Protein AF-A0A2A4HNK0-F1 (afdb_monomer)

InterPro domains:
  IPR005509 A-factor biosynthesis hotdog domain [PF03756] (96-221)

pLDDT: mean 85.57, std 14.69, range [31.44, 98.69]

Solvent-accessible surface area (backbone atoms only — not comparable to full-atom values): 14349 Å² total; per-residue (Å²): 127,81,89,69,83,82,72,84,71,95,76,93,50,69,75,72,48,71,32,35,36,17,12,62,66,43,45,41,74,92,80,40,84,49,53,38,22,47,67,58,49,50,57,45,44,73,78,38,75,72,66,52,42,55,47,54,38,61,30,29,23,44,54,74,66,57,37,48,58,36,43,71,68,32,80,53,64,73,60,30,51,51,54,71,72,60,67,54,74,42,59,44,81,54,54,78,40,94,47,75,48,65,46,35,42,24,50,76,45,78,78,48,94,47,30,35,35,36,33,62,42,50,34,60,78,14,76,93,46,72,86,85,60,82,30,73,54,58,59,71,67,57,57,56,50,35,49,57,35,44,53,56,38,48,46,24,66,67,69,73,41,79,54,77,68,49,38,81,46,76,78,48,78,49,75,49,77,76,50,87,44,56,63,44,76,32,40,30,44,37,39,48,45,77,54,69,90,75,62,27,34,37,41,41,38,38,37,29,45,98,88,41,73,28,29,42,34,38,36,35,34,33,65,44,48,41,73,59,50,56,53,48,51,55,53,51,48,52,52,53,51,53,52,51,50,50,52,53,54,50,56,49,54,66,73,74,106

Sequence (257 aa):
MLQYIKKKDTQGGKIVSVKFVVGSKFWNPEVNDVYTSIDTFRTIIENHPYAVDNIYVPGQGLSESERQDVIDTVRVPAIKKYFLNNGKLLNSDKTHKCNDYNILISELSTITHGKYRSCLYLHQDNELLLDHFDGSHIPGMVLLEATRQLAIATWSQFEQRDTSGMAMVINDIHCHFHDFAFPFCINIDISIDRVEKDNNYRLNVEFIQNGNMFSNSYGTFRVIENKKLRKLERIYSKKILNNHKRYLEQDLEETVA

Nearest PDB structures (foldseek):
  5ep5-assembly1_B  TM=7.426E-01  e=1.361E-06  Staphylococcus aureus subsp. aureus Mu50
  4k4c-assembly1_D  TM=7.166E-01  e=3.046E-06  Escherichia coli K-12
  3p3f-assembly1_A  TM=6.957E-01  e=1.349E-05  Streptantibioticus cattleyicolor
  5byu-assembly2_E  TM=7.569E-01  e=2.669E-05  Legionella pneumophila subsp. pneumophila str. Philadelphia 1
  5wsy-assembly1_A  TM=7.633E-01  e=6.709E-04  Streptomyces avermitilis MA-4680 = NBRC 14893

Foldseek 3Di:
DVVPPPDDDPPDDDQQEEAEEEDPQLDDCVQDPSYDYLVVVVVCCVVCVPPPHYQYAYWAADDPVSNVVSLVSGPPVVRSVVSVVAFDFDDCQLQVDPDSQQGQWGDWDDPDQQKTKIKGHHHCPHPVCPPDRRSFFDDPVSVQSNQSSCVRNSLCVNVVHGCPQKDKDFPDKDKDFQDTHHGGIKMKIKGWDDDPPAQKIKIKIFIDDPRDGRMIMIGMMHMDGPVVVVVVCVVVVVVVVVVVVVVVVVVVVVVVD

Structure (mmCIF, N/CA/C/O backbone):
data_AF-A0A2A4HNK0-F1
#
_entry.id   AF-A0A2A4HNK0-F1
#
loop_
_atom_site.group_PDB
_atom_site.id
_atom_site.type_symbol
_atom_site.label_atom_id
_atom_site.label_alt_id
_atom_site.label_comp_id
_atom_site.label_asym_id
_atom_site.label_entity_id
_atom_site.label_seq_id
_atom_site.pdbx_PDB_ins_code
_atom_site.Cartn_x
_atom_site.Cartn_y
_atom_site.Cartn_z
_atom_site.occupancy
_atom_site.B_iso_or_equiv
_atom_site.auth_seq_id
_atom_site.auth_comp_id
_atom_site.auth_asym_id
_atom_site.auth_atom_id
_atom_site.pdbx_PDB_model_num
ATOM 1 N N . MET A 1 1 ? -0.970 -6.621 -20.931 1.00 36.97 1 MET A N 1
ATOM 2 C CA . MET A 1 1 ? -0.467 -5.421 -21.649 1.00 36.97 1 MET A CA 1
ATOM 3 C C . MET A 1 1 ? 1.050 -5.463 -21.912 1.00 36.97 1 MET A C 1
ATOM 5 O O . MET A 1 1 ? 1.476 -4.921 -22.919 1.00 36.97 1 MET A O 1
ATOM 9 N N . LEU A 1 2 ? 1.858 -6.166 -21.099 1.00 32.97 2 LEU A N 1
ATOM 10 C CA . LEU A 1 2 ? 3.315 -6.322 -21.308 1.00 32.97 2 LEU A CA 1
ATOM 11 C C . LEU A 1 2 ? 3.727 -7.302 -22.430 1.00 32.97 2 LEU A C 1
ATOM 13 O O . LEU A 1 2 ? 4.829 -7.197 -22.954 1.00 32.97 2 LEU A O 1
ATOM 17 N N . GLN A 1 3 ? 2.849 -8.211 -22.869 1.00 31.44 3 GLN A N 1
ATOM 18 C CA . GLN A 1 3 ? 3.185 -9.197 -23.913 1.00 31.44 3 GLN A CA 1
ATOM 19 C C . GLN A 1 3 ? 3.233 -8.636 -25.350 1.00 31.44 3 GLN A C 1
ATOM 21 O O . GLN A 1 3 ? 3.560 -9.374 -26.274 1.00 31.44 3 GLN A O 1
ATOM 26 N N . TYR A 1 4 ? 2.943 -7.347 -25.564 1.00 33.72 4 TYR A N 1
ATOM 27 C CA . TYR A 1 4 ? 2.803 -6.779 -26.914 1.00 33.72 4 TYR A CA 1
ATOM 28 C C . TYR A 1 4 ? 3.909 -5.801 -27.338 1.00 33.72 4 TYR A C 1
ATOM 30 O O . TYR A 1 4 ? 3.861 -5.256 -28.438 1.00 33.72 4 TYR A O 1
ATOM 38 N N . ILE A 1 5 ? 4.948 -5.610 -26.520 1.00 43.22 5 ILE A N 1
ATOM 39 C CA . ILE A 1 5 ? 6.066 -4.702 -26.833 1.00 43.22 5 ILE A CA 1
ATOM 40 C C . ILE A 1 5 ? 7.224 -5.498 -27.455 1.00 43.22 5 ILE A C 1
ATOM 42 O O . ILE A 1 5 ? 8.356 -5.496 -26.993 1.00 43.22 5 ILE A O 1
ATOM 46 N N . LYS A 1 6 ? 6.923 -6.232 -28.528 1.00 36.00 6 LYS A N 1
ATOM 47 C CA . LYS A 1 6 ? 7.922 -6.778 -29.458 1.00 36.00 6 LYS A CA 1
ATOM 48 C C . LYS A 1 6 ? 7.590 -6.299 -30.864 1.00 36.00 6 LYS A C 1
ATOM 50 O O . LYS A 1 6 ? 7.268 -7.100 -31.735 1.00 36.00 6 LYS A O 1
ATOM 55 N N . LYS A 1 7 ? 7.635 -4.986 -31.105 1.00 36.97 7 LYS A N 1
ATOM 56 C CA . LYS A 1 7 ? 7.726 -4.452 -32.471 1.00 36.97 7 LYS A CA 1
ATOM 57 C C . LYS A 1 7 ? 8.233 -3.011 -32.485 1.00 36.97 7 LYS A C 1
ATOM 59 O O . LYS A 1 7 ? 7.531 -2.101 -32.075 1.00 36.97 7 LYS A O 1
ATOM 64 N N . LYS A 1 8 ? 9.476 -2.906 -32.972 1.00 40.19 8 LYS A N 1
ATOM 65 C CA . LYS A 1 8 ? 10.132 -1.802 -33.690 1.00 40.19 8 LYS A CA 1
ATOM 66 C C . LYS A 1 8 ? 9.625 -0.394 -33.373 1.00 40.19 8 LYS A C 1
ATOM 68 O O . LYS A 1 8 ? 8.622 0.029 -33.937 1.00 40.19 8 LYS A O 1
ATOM 73 N N . ASP A 1 9 ? 10.428 0.344 -32.614 1.00 42.06 9 ASP A N 1
ATOM 74 C CA . ASP A 1 9 ? 10.537 1.781 -32.837 1.00 42.06 9 ASP A CA 1
ATOM 75 C C . ASP A 1 9 ? 11.620 2.037 -33.899 1.00 42.06 9 ASP A C 1
ATOM 77 O O . ASP A 1 9 ? 12.657 1.368 -33.939 1.00 42.06 9 ASP A O 1
ATOM 81 N N . THR A 1 10 ? 11.320 2.941 -34.822 1.00 40.75 10 THR A N 1
ATOM 82 C CA . THR A 1 10 ? 12.005 3.141 -36.112 1.00 40.75 10 THR A CA 1
ATOM 83 C C . THR A 1 10 ? 12.997 4.302 -36.089 1.00 40.75 10 THR A C 1
ATOM 85 O O . THR A 1 10 ? 13.329 4.855 -37.134 1.00 40.75 10 THR A O 1
ATOM 88 N N . GLN A 1 11 ? 13.526 4.649 -34.916 1.00 43.03 11 GLN A N 1
ATOM 89 C CA . GLN A 1 11 ? 14.631 5.598 -34.781 1.00 43.03 11 GLN A CA 1
ATOM 90 C C . GLN A 1 11 ? 15.669 5.088 -33.766 1.00 43.03 11 GLN A C 1
ATOM 92 O O . GLN A 1 11 ? 15.572 5.322 -32.568 1.00 43.03 11 GLN A O 1
ATOM 97 N N . GLY A 1 12 ? 16.692 4.390 -34.271 1.00 42.62 12 GLY A N 1
ATOM 98 C CA . GLY A 1 12 ? 18.049 4.482 -33.714 1.00 42.62 12 GLY A CA 1
ATOM 99 C C . GLY A 1 12 ? 18.511 3.512 -32.619 1.00 42.62 12 GLY A C 1
ATOM 100 O O . GLY A 1 12 ? 19.604 3.715 -32.107 1.00 42.62 12 GLY A O 1
ATOM 101 N N . GLY A 1 13 ? 17.775 2.453 -32.273 1.00 49.97 13 GLY A N 1
ATOM 102 C CA . GLY A 1 13 ? 18.292 1.402 -31.383 1.00 49.97 13 GLY A CA 1
ATOM 103 C C . GLY A 1 13 ? 17.325 0.231 -31.243 1.00 49.97 13 GLY A C 1
ATOM 104 O O . GLY A 1 13 ? 16.110 0.416 -31.192 1.00 49.97 13 GLY A O 1
ATOM 105 N N . LYS A 1 14 ? 17.837 -1.000 -31.235 1.00 52.41 14 LYS A N 1
ATOM 106 C CA . LYS A 1 14 ? 17.015 -2.198 -31.035 1.00 52.41 14 LYS A CA 1
ATOM 107 C C . LYS A 1 14 ? 16.662 -2.257 -29.547 1.00 52.41 14 LYS A C 1
ATOM 109 O O . LYS A 1 14 ? 17.551 -2.486 -28.747 1.00 52.41 14 LYS A O 1
ATOM 114 N N . ILE A 1 15 ? 15.395 -2.072 -29.169 1.00 57.34 15 ILE A N 1
ATOM 115 C CA . ILE A 1 15 ? 14.961 -2.348 -27.788 1.00 57.34 15 ILE A CA 1
ATOM 116 C C . ILE A 1 15 ? 15.226 -3.836 -27.516 1.00 57.34 15 ILE A C 1
ATOM 118 O O . ILE A 1 15 ? 14.634 -4.704 -28.166 1.00 57.34 15 ILE A O 1
ATOM 122 N N . VAL A 1 16 ? 16.142 -4.117 -26.597 1.00 66.69 16 VAL A N 1
ATOM 123 C CA . VAL A 1 16 ? 16.581 -5.458 -26.203 1.00 66.69 16 VAL A CA 1
ATOM 124 C C . VAL A 1 16 ? 15.741 -5.969 -25.034 1.00 66.69 16 VAL A C 1
ATOM 126 O O . VAL A 1 16 ? 15.306 -7.120 -25.081 1.00 66.69 16 VAL A O 1
ATOM 129 N N . SER A 1 17 ? 15.448 -5.137 -24.022 1.00 82.69 17 SER A N 1
ATOM 130 C CA . SER A 1 17 ? 14.638 -5.558 -22.863 1.00 82.69 17 SER A CA 1
ATOM 131 C C . SER A 1 17 ? 13.973 -4.405 -22.083 1.00 82.69 17 SER A C 1
ATOM 133 O O . SER A 1 17 ? 14.201 -3.228 -22.362 1.00 82.69 17 SER A O 1
ATOM 135 N N . VAL A 1 18 ? 13.113 -4.743 -21.114 1.00 87.00 18 VAL A N 1
ATOM 136 C CA . VAL A 1 18 ? 12.538 -3.803 -20.132 1.00 87.00 18 VAL A CA 1
ATOM 137 C C . VAL A 1 18 ? 13.147 -4.116 -18.769 1.00 87.00 18 VAL A C 1
ATOM 139 O O . VAL A 1 18 ? 13.144 -5.278 -18.368 1.00 87.00 18 VAL A O 1
ATOM 142 N N . LYS A 1 19 ? 13.625 -3.092 -18.055 1.00 90.38 19 LYS A N 1
ATOM 143 C CA . LYS A 1 19 ? 14.132 -3.205 -16.683 1.00 90.38 19 LYS A CA 1
ATOM 144 C C . LYS A 1 19 ? 13.338 -2.325 -15.728 1.00 90.38 19 LYS A C 1
ATOM 146 O O . LYS A 1 19 ? 13.041 -1.172 -16.033 1.00 90.38 19 LYS A O 1
ATOM 151 N N . PHE A 1 20 ? 13.019 -2.864 -14.561 1.00 92.06 20 PHE A N 1
ATOM 152 C CA . PHE A 1 20 ? 12.360 -2.132 -13.488 1.00 92.06 20 PHE A CA 1
ATOM 153 C C . PHE A 1 20 ? 13.414 -1.478 -12.591 1.00 92.06 20 PHE A C 1
ATOM 155 O O . PHE A 1 20 ? 14.287 -2.160 -12.056 1.00 92.06 20 PHE A O 1
ATOM 162 N N . VAL A 1 21 ? 13.332 -0.161 -12.430 1.00 93.81 21 VAL A N 1
ATOM 163 C CA . VAL A 1 21 ? 14.172 0.600 -11.502 1.00 93.81 21 VAL A CA 1
ATOM 164 C C . VAL A 1 21 ? 13.497 0.600 -10.141 1.00 93.81 21 VAL A C 1
ATOM 166 O O . VAL A 1 21 ? 12.369 1.070 -10.018 1.00 93.81 21 VAL A O 1
ATOM 169 N N . VAL A 1 22 ? 14.164 0.061 -9.131 1.00 94.06 22 VAL A N 1
ATOM 170 C CA . VAL A 1 22 ? 13.638 -0.071 -7.769 1.00 94.06 22 VAL A CA 1
ATOM 171 C C . VAL A 1 22 ? 14.526 0.667 -6.771 1.00 94.06 22 VAL A C 1
ATOM 173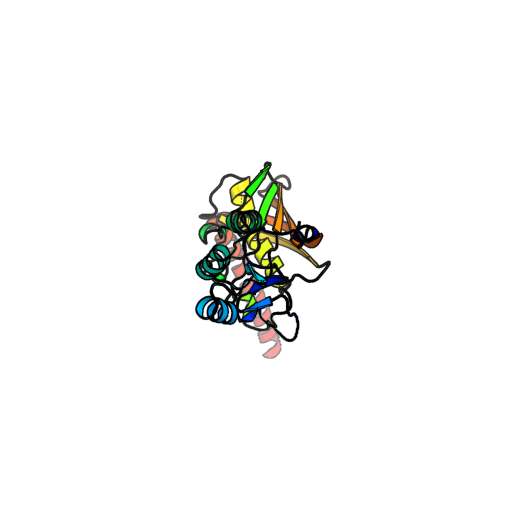 O O . VAL A 1 22 ? 15.679 0.986 -7.071 1.00 94.06 22 VAL A O 1
ATOM 176 N N . GLY A 1 23 ? 14.001 0.938 -5.576 1.00 93.31 23 GLY A N 1
ATOM 177 C CA . GLY A 1 23 ? 14.822 1.430 -4.467 1.00 93.31 23 GLY A CA 1
ATOM 178 C C . GLY A 1 23 ? 15.962 0.457 -4.167 1.00 93.31 23 GLY A C 1
ATOM 179 O O . GLY A 1 23 ? 15.822 -0.750 -4.360 1.00 93.31 23 GLY A O 1
ATOM 180 N N . SER A 1 24 ? 17.097 0.953 -3.690 1.00 91.38 24 SER A N 1
ATOM 181 C CA . SER A 1 24 ? 18.302 0.141 -3.498 1.00 91.38 24 SER A CA 1
ATOM 182 C C . SER A 1 24 ? 18.086 -1.045 -2.548 1.00 91.38 24 SER A C 1
ATOM 184 O O . SER A 1 24 ? 18.643 -2.109 -2.794 1.00 91.38 24 SER A O 1
ATOM 186 N N . LYS A 1 25 ? 17.196 -0.937 -1.546 1.00 89.94 25 LYS A N 1
ATOM 187 C CA . LYS A 1 25 ? 16.829 -2.080 -0.673 1.00 89.94 25 LYS A CA 1
ATOM 188 C C . LYS A 1 25 ? 15.987 -3.164 -1.360 1.00 89.94 25 LYS A C 1
ATOM 190 O O . LYS A 1 25 ? 15.891 -4.275 -0.857 1.00 89.94 25 LYS A O 1
ATOM 195 N N . PHE A 1 26 ? 15.348 -2.842 -2.481 1.00 88.81 26 PHE A N 1
ATOM 196 C CA . PHE A 1 26 ? 14.560 -3.779 -3.288 1.00 88.81 26 PHE A CA 1
ATOM 197 C C . PHE A 1 26 ? 15.391 -4.469 -4.367 1.00 88.81 26 PHE A C 1
ATOM 199 O O . PHE A 1 26 ? 14.885 -5.330 -5.084 1.00 88.81 26 PHE A O 1
ATOM 206 N N . TRP A 1 27 ? 16.646 -4.062 -4.537 1.00 87.94 27 TRP A N 1
ATOM 207 C CA . TRP A 1 27 ? 17.498 -4.619 -5.565 1.00 87.94 27 TRP A CA 1
ATOM 208 C C . TRP A 1 27 ? 18.321 -5.774 -5.006 1.00 87.94 27 TRP A C 1
ATOM 210 O O . TRP A 1 27 ? 19.233 -5.575 -4.208 1.00 87.94 27 TRP A O 1
ATOM 220 N N . ASN A 1 28 ? 18.013 -6.979 -5.481 1.00 82.88 28 ASN A N 1
ATOM 221 C CA . ASN A 1 28 ? 18.815 -8.167 -5.240 1.00 82.88 28 ASN A CA 1
ATOM 222 C C . ASN A 1 28 ? 19.220 -8.794 -6.591 1.00 82.88 28 ASN A C 1
ATOM 224 O O . ASN A 1 28 ? 18.407 -9.491 -7.210 1.00 82.88 28 ASN A O 1
ATOM 228 N N . PRO A 1 29 ? 20.447 -8.530 -7.084 1.00 76.62 29 PRO A N 1
ATOM 229 C CA . PRO A 1 29 ? 20.883 -8.994 -8.400 1.00 76.62 29 PRO A CA 1
ATOM 230 C C . PRO A 1 29 ? 21.049 -10.517 -8.489 1.00 76.62 29 PRO A C 1
ATOM 232 O O . PRO A 1 29 ? 21.065 -11.051 -9.594 1.00 76.62 29 PRO A O 1
ATOM 235 N N . GLU A 1 30 ? 21.153 -11.221 -7.358 1.00 76.69 30 GLU A N 1
ATOM 236 C CA . GLU A 1 30 ? 21.237 -12.688 -7.328 1.00 76.69 30 GLU A CA 1
ATOM 237 C C . GLU A 1 30 ? 19.869 -13.350 -7.548 1.00 76.69 30 GLU A C 1
ATOM 239 O O . GLU A 1 30 ? 19.796 -14.501 -7.975 1.00 76.69 30 GLU A O 1
ATOM 244 N N . VAL A 1 31 ? 18.781 -12.617 -7.284 1.00 72.12 31 VAL A N 1
ATOM 245 C CA . VAL A 1 31 ? 17.405 -13.124 -7.371 1.00 72.12 31 VAL A CA 1
ATOM 246 C C . VAL A 1 31 ? 16.794 -12.870 -8.747 1.00 72.12 31 VAL A C 1
ATOM 248 O O . VAL A 1 31 ? 16.072 -13.726 -9.260 1.00 72.12 31 VAL A O 1
ATOM 251 N N . ASN A 1 32 ? 17.038 -11.703 -9.356 1.00 72.94 32 ASN A N 1
ATOM 252 C CA . ASN A 1 32 ? 16.441 -11.366 -10.649 1.00 72.94 32 ASN A CA 1
ATOM 253 C C . ASN A 1 32 ? 17.233 -10.295 -11.428 1.00 72.94 32 ASN A C 1
ATOM 255 O O . ASN A 1 32 ? 17.588 -9.250 -10.884 1.00 72.94 32 ASN A O 1
ATOM 259 N N . ASP A 1 33 ? 17.438 -10.516 -12.731 1.00 81.00 33 ASP A N 1
ATOM 260 C CA . ASP A 1 33 ? 18.154 -9.621 -13.651 1.00 81.00 33 ASP A CA 1
ATOM 261 C C . ASP A 1 33 ? 17.271 -8.526 -14.294 1.00 81.00 33 ASP A C 1
ATOM 263 O O . ASP A 1 33 ? 17.788 -7.594 -14.935 1.00 81.00 33 ASP A O 1
ATOM 267 N N . VAL A 1 34 ? 15.947 -8.604 -14.097 1.00 86.94 34 VAL A N 1
ATOM 268 C CA . VAL A 1 34 ? 14.967 -7.615 -14.580 1.00 86.94 34 VAL A CA 1
ATOM 269 C C . VAL A 1 34 ? 14.899 -6.360 -13.707 1.00 86.94 34 VAL A C 1
ATOM 271 O O . VAL A 1 34 ? 14.334 -5.356 -14.147 1.00 86.94 34 VAL A O 1
ATOM 274 N N . TYR A 1 35 ? 15.469 -6.391 -12.497 1.00 90.31 35 TYR A N 1
ATOM 275 C CA . TYR A 1 35 ? 15.552 -5.242 -11.593 1.00 90.31 35 TYR A CA 1
ATOM 276 C C . TYR A 1 35 ? 16.917 -4.553 -11.678 1.00 90.31 35 TYR A C 1
ATOM 278 O O . TYR A 1 35 ? 17.956 -5.187 -11.856 1.00 90.31 35 TYR A O 1
ATOM 286 N N . THR A 1 36 ? 16.919 -3.235 -11.507 1.00 91.94 36 THR A N 1
ATOM 287 C CA . THR A 1 36 ? 18.122 -2.433 -11.257 1.00 91.94 36 THR A CA 1
ATOM 288 C C . THR A 1 36 ? 17.846 -1.472 -10.109 1.00 91.94 36 THR A C 1
ATOM 290 O O . THR A 1 36 ? 16.739 -0.942 -10.010 1.00 91.94 36 THR A O 1
ATOM 293 N N . SER A 1 37 ? 18.831 -1.220 -9.249 1.00 93.69 37 SER A N 1
ATOM 294 C CA . SER A 1 37 ? 18.703 -0.172 -8.233 1.00 93.69 37 SER A CA 1
ATOM 295 C C . SER A 1 37 ? 18.682 1.215 -8.872 1.00 93.69 37 SER A C 1
ATOM 297 O O . SER A 1 37 ? 19.226 1.419 -9.965 1.00 93.69 37 SER A O 1
ATOM 299 N N . ILE A 1 38 ? 18.078 2.173 -8.169 1.00 94.38 38 ILE A N 1
ATOM 300 C CA . ILE A 1 38 ? 18.085 3.591 -8.537 1.00 94.38 38 ILE A CA 1
ATOM 301 C C . ILE A 1 38 ? 19.510 4.143 -8.671 1.00 94.38 38 ILE A C 1
ATOM 303 O O . ILE A 1 38 ? 19.790 4.882 -9.613 1.00 94.38 38 ILE A O 1
ATOM 307 N N . ASP A 1 39 ? 20.429 3.712 -7.806 1.00 93.31 39 ASP A N 1
ATOM 308 C CA . ASP A 1 39 ? 21.836 4.126 -7.852 1.00 93.31 39 ASP A CA 1
ATOM 309 C C . ASP A 1 39 ? 22.516 3.637 -9.136 1.00 93.31 39 ASP A C 1
ATOM 311 O O . ASP A 1 39 ? 23.132 4.417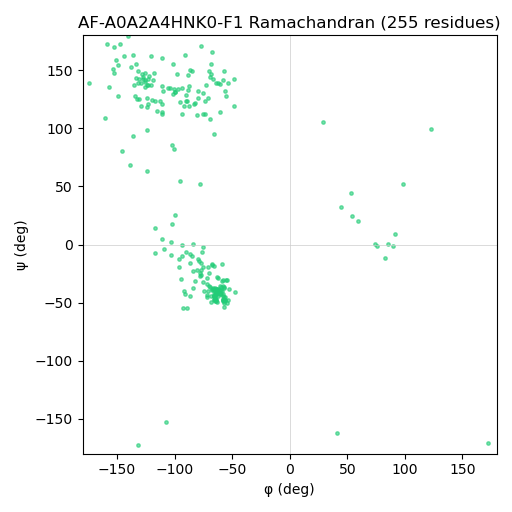 -9.864 1.00 93.31 39 ASP A O 1
ATOM 315 N N . THR A 1 40 ? 22.320 2.360 -9.480 1.00 91.38 40 THR A N 1
ATOM 316 C CA . THR A 1 40 ? 22.865 1.779 -10.717 1.00 91.38 40 THR A CA 1
ATOM 317 C C . THR A 1 40 ? 22.261 2.444 -11.951 1.00 91.38 40 THR A C 1
ATOM 319 O O . THR A 1 40 ? 22.973 2.760 -12.904 1.00 91.38 40 THR A O 1
ATOM 322 N N . PHE A 1 41 ? 20.949 2.696 -11.936 1.00 92.38 41 PHE A N 1
ATOM 323 C CA . PHE A 1 41 ? 20.264 3.412 -13.009 1.00 92.38 41 PHE A CA 1
ATOM 324 C C . PHE A 1 41 ? 20.857 4.811 -13.226 1.00 92.38 41 PHE A C 1
ATOM 326 O O . PHE A 1 41 ? 21.179 5.153 -14.364 1.00 92.38 41 PHE A O 1
ATOM 333 N N . ARG A 1 42 ? 21.067 5.590 -12.155 1.00 91.75 42 ARG A N 1
ATOM 334 C CA . ARG A 1 42 ? 21.683 6.926 -12.229 1.00 91.75 42 ARG A CA 1
ATOM 335 C C . ARG A 1 42 ? 23.069 6.866 -12.865 1.00 91.75 42 ARG A C 1
ATOM 337 O O . ARG A 1 42 ? 23.310 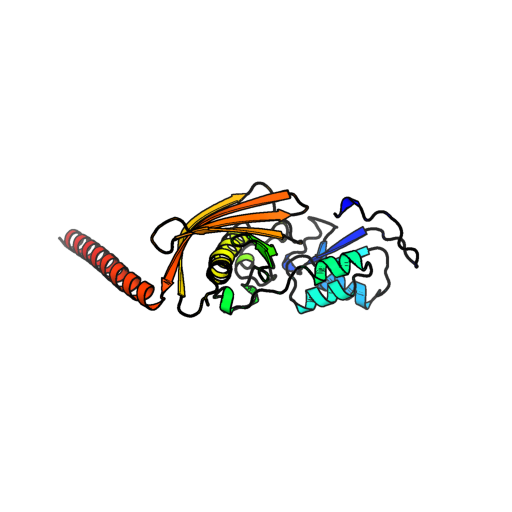7.563 -13.846 1.00 91.75 42 ARG A O 1
ATOM 344 N N . THR A 1 43 ? 23.927 5.952 -12.408 1.00 89.94 43 THR A N 1
ATOM 345 C CA . THR A 1 43 ? 25.263 5.753 -12.996 1.00 89.94 43 THR A CA 1
ATOM 346 C C . THR A 1 43 ? 25.200 5.398 -14.486 1.00 89.94 43 THR A C 1
ATOM 348 O O . THR A 1 43 ? 26.010 5.889 -15.274 1.00 89.94 43 THR A O 1
ATOM 351 N N . ILE A 1 44 ? 24.246 4.560 -14.906 1.00 87.81 44 ILE A N 1
ATOM 352 C CA . ILE A 1 44 ? 24.078 4.191 -16.320 1.00 87.81 44 ILE A CA 1
ATOM 353 C C . ILE A 1 44 ? 23.654 5.402 -17.154 1.00 87.81 44 ILE A C 1
ATOM 355 O O . ILE A 1 44 ? 24.221 5.629 -18.221 1.00 87.81 44 ILE A O 1
ATOM 359 N N . ILE A 1 45 ? 22.671 6.176 -16.690 1.00 86.00 45 ILE A N 1
ATOM 360 C CA . ILE A 1 45 ? 22.144 7.325 -17.435 1.00 86.00 45 ILE A CA 1
ATOM 361 C C . ILE A 1 45 ? 23.156 8.476 -17.495 1.00 86.00 45 ILE A C 1
ATOM 363 O O . ILE A 1 45 ? 23.252 9.128 -18.531 1.00 86.00 45 ILE A O 1
ATOM 367 N N . GLU A 1 46 ? 23.948 8.698 -16.444 1.00 86.06 46 GLU A N 1
ATOM 368 C CA . GLU A 1 46 ? 25.017 9.707 -16.431 1.00 86.06 46 GLU A CA 1
ATOM 369 C C . GLU A 1 46 ? 26.133 9.385 -17.434 1.00 86.06 46 GLU A C 1
ATOM 371 O O . GLU A 1 46 ? 26.546 10.247 -18.209 1.00 86.06 46 GLU A O 1
ATOM 376 N N . ASN A 1 47 ?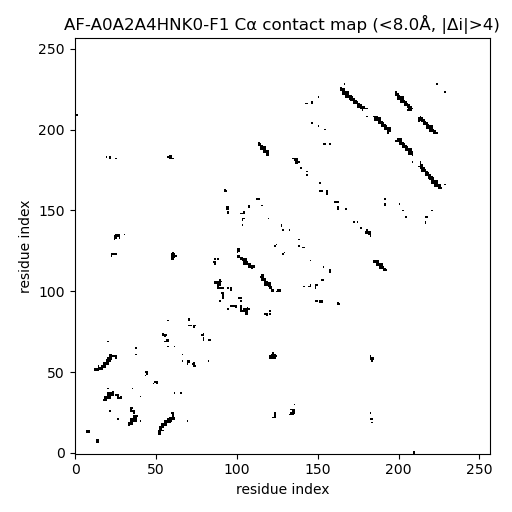 26.605 8.135 -17.452 1.00 83.31 47 ASN A N 1
ATOM 377 C CA . ASN A 1 47 ? 27.730 7.728 -18.301 1.00 83.31 47 ASN A CA 1
ATOM 378 C C . ASN A 1 47 ? 27.305 7.407 -19.738 1.00 83.31 47 ASN A C 1
ATOM 380 O O . ASN A 1 47 ? 28.063 7.604 -20.692 1.00 83.31 47 ASN A O 1
ATOM 384 N N . HIS A 1 48 ? 26.085 6.903 -19.905 1.00 78.00 48 HIS A N 1
ATOM 385 C CA . HIS A 1 48 ? 25.543 6.469 -21.182 1.00 78.00 48 HIS A CA 1
ATOM 386 C C . HIS A 1 48 ? 24.074 6.891 -21.330 1.00 78.00 48 HIS A C 1
ATOM 388 O O . HIS A 1 48 ? 23.192 6.034 -21.445 1.00 78.00 48 HIS A O 1
ATOM 394 N N . PRO A 1 49 ? 23.790 8.204 -21.448 1.00 64.38 49 PRO A N 1
ATOM 395 C CA . PRO A 1 49 ? 22.422 8.723 -21.578 1.00 64.38 49 PRO A CA 1
ATOM 396 C C . PRO A 1 49 ? 21.684 8.157 -22.799 1.00 64.38 49 PRO A C 1
ATOM 398 O O . PRO A 1 49 ? 20.457 8.201 -22.879 1.00 64.38 49 PRO A O 1
ATOM 401 N N . TYR A 1 50 ? 22.431 7.574 -23.742 1.00 58.78 50 TYR A N 1
ATOM 402 C CA . TYR A 1 50 ? 21.939 6.944 -24.958 1.00 58.78 50 TYR A CA 1
ATOM 403 C C . TYR A 1 50 ? 22.239 5.439 -25.054 1.00 58.78 50 TYR A C 1
ATOM 405 O O . TYR A 1 50 ? 22.080 4.909 -26.142 1.00 58.78 50 TYR A O 1
ATOM 413 N N . ALA A 1 51 ? 22.637 4.717 -23.994 1.00 56.03 51 ALA A N 1
ATOM 414 C CA . ALA A 1 51 ? 22.739 3.248 -24.061 1.00 56.03 51 ALA A CA 1
ATOM 415 C C . ALA A 1 51 ? 21.332 2.641 -24.243 1.00 56.03 51 ALA A C 1
ATOM 417 O O . ALA A 1 51 ? 20.553 2.513 -23.302 1.00 56.03 51 ALA A O 1
ATOM 418 N N . VAL A 1 52 ? 20.980 2.371 -25.504 1.00 58.22 52 VAL A N 1
ATOM 419 C CA . VAL A 1 52 ? 19.601 2.250 -26.017 1.00 58.22 52 VAL A CA 1
ATOM 420 C C . VAL A 1 52 ? 18.959 0.872 -25.830 1.00 58.22 52 VAL A C 1
ATOM 422 O O . VAL A 1 52 ? 17.828 0.671 -26.270 1.00 58.22 52 VAL A O 1
ATOM 425 N N . ASP A 1 53 ? 19.654 -0.087 -25.230 1.00 73.81 53 ASP A N 1
ATOM 426 C CA . ASP A 1 53 ? 19.213 -1.482 -25.293 1.00 73.81 53 ASP A CA 1
ATOM 427 C C . ASP A 1 53 ? 18.055 -1.780 -24.330 1.00 73.81 53 ASP A C 1
ATOM 429 O O . ASP A 1 53 ? 17.247 -2.670 -24.587 1.00 73.81 53 ASP A O 1
ATOM 433 N N . ASN A 1 54 ? 17.902 -1.007 -23.252 1.00 81.81 54 ASN A N 1
ATOM 434 C CA . ASN A 1 54 ? 16.867 -1.244 -22.249 1.00 81.81 54 ASN A CA 1
ATOM 435 C C . ASN A 1 54 ? 15.901 -0.064 -22.126 1.00 81.81 54 ASN A C 1
ATOM 437 O O . ASN A 1 54 ? 16.305 1.097 -22.145 1.00 81.81 54 ASN A O 1
ATOM 441 N N . ILE A 1 55 ? 14.618 -0.372 -21.933 1.00 86.94 55 ILE A N 1
ATOM 442 C CA . ILE A 1 55 ? 13.639 0.592 -21.427 1.00 86.94 55 ILE A CA 1
ATOM 443 C C . ILE A 1 55 ? 13.601 0.450 -19.909 1.00 86.94 55 ILE A C 1
ATOM 445 O O . ILE A 1 55 ? 13.245 -0.611 -19.399 1.00 86.94 55 ILE A O 1
ATOM 449 N N . TYR A 1 56 ? 13.927 1.524 -19.201 1.00 90.50 56 TYR A N 1
ATOM 450 C CA . TYR A 1 56 ? 13.805 1.595 -17.750 1.00 90.50 56 TYR A CA 1
ATOM 451 C C . TYR A 1 56 ? 12.412 2.085 -17.369 1.00 90.50 56 TYR A C 1
ATOM 453 O O . TYR A 1 56 ? 11.917 3.046 -17.948 1.00 90.50 56 TYR A O 1
ATOM 461 N N . VAL A 1 57 ? 11.765 1.412 -16.424 1.00 92.25 57 VAL A N 1
ATOM 462 C CA . VAL A 1 57 ? 10.436 1.775 -15.914 1.00 92.25 57 VAL A CA 1
ATOM 463 C C . VAL A 1 57 ? 10.439 1.761 -14.388 1.00 92.25 57 VAL A C 1
ATOM 465 O O . VAL A 1 57 ? 11.179 0.970 -13.806 1.00 92.25 57 VAL A O 1
ATOM 468 N N . PRO A 1 58 ? 9.642 2.598 -13.705 1.00 92.62 58 PRO A N 1
ATOM 469 C CA . PRO A 1 58 ? 9.679 2.647 -12.250 1.00 92.62 58 PRO A CA 1
ATOM 470 C C . PRO A 1 58 ? 9.040 1.401 -11.617 1.00 92.62 58 PRO A C 1
ATOM 472 O O . PRO A 1 58 ? 7.971 0.938 -12.031 1.00 92.62 58 PRO A O 1
ATOM 475 N N . GLY A 1 59 ? 9.698 0.883 -10.586 1.00 92.69 59 GLY A N 1
ATOM 476 C CA . GLY A 1 59 ? 9.216 -0.137 -9.663 1.00 92.69 59 GLY A CA 1
ATOM 477 C C . GLY A 1 59 ? 8.887 0.449 -8.285 1.00 92.69 59 GLY A C 1
ATOM 478 O O . GLY A 1 59 ? 8.512 1.617 -8.173 1.00 92.69 59 GLY A O 1
ATOM 479 N N . GLN A 1 60 ? 8.988 -0.381 -7.245 1.00 92.81 60 GLN A N 1
ATOM 480 C CA . GLN A 1 60 ? 8.783 0.018 -5.847 1.00 92.81 60 GLN A CA 1
ATOM 481 C C . GLN A 1 60 ? 10.099 0.454 -5.184 1.00 92.81 60 GLN A C 1
ATOM 483 O O . GLN A 1 60 ? 11.191 0.167 -5.670 1.00 92.81 60 GLN A O 1
ATOM 488 N N . GLY A 1 61 ? 9.995 1.152 -4.058 1.00 92.25 61 GLY A N 1
ATOM 489 C CA . GLY A 1 61 ? 11.124 1.606 -3.250 1.00 92.25 61 GLY A CA 1
ATOM 490 C C . GLY A 1 61 ? 11.677 2.981 -3.609 1.00 92.25 61 GLY A C 1
ATOM 491 O O . GLY A 1 61 ? 12.609 3.427 -2.951 1.00 92.25 61 GLY A O 1
ATOM 492 N N . LEU A 1 62 ? 11.117 3.641 -4.622 1.00 91.88 62 LEU A N 1
ATOM 493 C CA . LEU A 1 62 ? 11.551 4.958 -5.087 1.00 91.88 62 LEU A CA 1
ATOM 494 C C . LEU A 1 62 ? 10.839 6.082 -4.324 1.00 91.88 62 LEU A C 1
ATOM 496 O O . LEU A 1 62 ? 9.645 5.982 -4.020 1.00 91.88 62 LEU A O 1
ATOM 500 N N . SER A 1 63 ? 11.536 7.189 -4.088 1.00 89.81 63 SER A N 1
ATOM 501 C CA . SER A 1 63 ? 10.895 8.472 -3.768 1.00 89.81 63 SER A CA 1
ATOM 502 C C . SER A 1 63 ? 10.115 9.029 -4.971 1.00 89.81 63 SER A C 1
ATOM 504 O O . SER A 1 63 ? 10.271 8.560 -6.101 1.00 89.81 63 SER A O 1
ATOM 506 N N . GLU A 1 64 ? 9.246 10.021 -4.747 1.00 85.81 64 GLU A N 1
ATOM 507 C CA . GLU A 1 64 ? 8.445 10.624 -5.827 1.00 85.81 64 GLU A CA 1
ATOM 508 C C . GLU A 1 64 ? 9.335 11.287 -6.891 1.00 85.81 64 GLU A C 1
ATOM 510 O O . GLU A 1 64 ? 9.105 11.105 -8.088 1.00 85.81 64 GLU A O 1
ATOM 515 N N . SER A 1 65 ? 10.400 11.978 -6.467 1.00 89.50 65 SER A N 1
ATOM 516 C CA . SER A 1 65 ? 11.391 12.571 -7.371 1.00 89.50 65 SER A CA 1
ATOM 517 C C . SER A 1 65 ? 12.138 11.506 -8.172 1.00 89.50 65 SER A C 1
ATOM 519 O O . SER A 1 65 ? 12.202 11.600 -9.391 1.00 89.50 65 SER 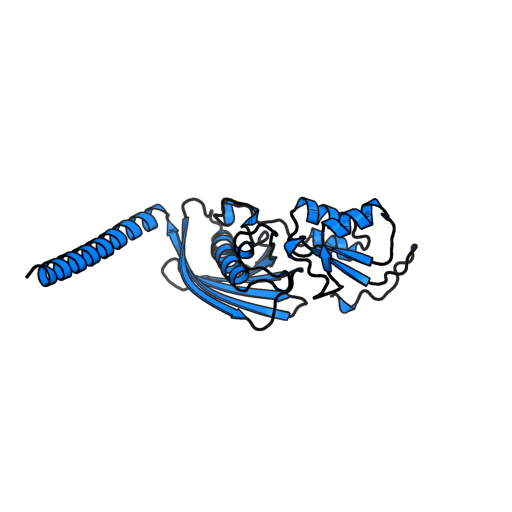A O 1
ATOM 521 N N . GLU A 1 66 ? 12.621 10.443 -7.526 1.00 92.50 66 GLU A N 1
ATOM 522 C CA . GLU A 1 66 ? 13.297 9.332 -8.212 1.00 92.50 66 GLU A CA 1
ATOM 523 C C . GLU A 1 66 ? 12.397 8.633 -9.222 1.00 92.50 66 GLU A C 1
ATOM 525 O O . GLU A 1 66 ? 12.826 8.256 -10.313 1.00 92.50 66 GLU A O 1
ATOM 530 N N . ARG A 1 67 ? 11.123 8.457 -8.874 1.00 91.25 67 ARG A N 1
ATOM 531 C CA . ARG A 1 67 ? 10.143 7.895 -9.794 1.00 91.25 67 ARG A CA 1
ATOM 532 C C . ARG A 1 67 ? 9.975 8.783 -11.018 1.00 91.25 67 ARG A C 1
ATOM 534 O O . ARG A 1 67 ? 9.920 8.261 -12.132 1.00 91.25 67 ARG A O 1
ATOM 541 N N . GLN A 1 68 ? 9.889 10.095 -10.811 1.00 90.38 68 GLN A N 1
ATOM 542 C CA . GLN A 1 68 ? 9.768 11.064 -11.890 1.00 90.38 68 GLN A CA 1
ATOM 543 C C . GLN A 1 68 ? 11.016 11.053 -12.785 1.00 90.38 68 GLN A C 1
ATOM 545 O O . GLN A 1 68 ? 10.865 10.952 -14.003 1.00 90.38 68 GLN A O 1
ATOM 550 N N . ASP A 1 69 ? 12.217 11.008 -12.196 1.00 91.31 69 ASP A N 1
ATOM 551 C CA . ASP A 1 69 ? 13.485 10.873 -12.924 1.00 91.31 69 ASP A CA 1
ATOM 552 C C . ASP A 1 69 ? 13.451 9.656 -13.865 1.00 91.31 69 ASP A C 1
ATOM 554 O O . ASP A 1 69 ? 13.759 9.759 -15.054 1.00 91.31 69 ASP A O 1
ATOM 558 N N . VAL A 1 70 ? 13.006 8.495 -13.366 1.00 92.31 70 VAL A N 1
ATOM 559 C CA . VAL A 1 70 ? 12.891 7.275 -14.181 1.00 92.31 70 VAL A CA 1
ATOM 560 C C . VAL A 1 70 ? 11.854 7.448 -15.292 1.00 92.31 70 VAL A C 1
ATOM 562 O O . VAL A 1 70 ? 12.148 7.145 -16.451 1.00 92.31 70 VAL A O 1
ATOM 565 N N . ILE A 1 71 ? 10.655 7.950 -14.974 1.00 91.06 71 ILE A N 1
ATOM 566 C CA . ILE A 1 71 ? 9.575 8.177 -15.951 1.00 91.06 71 ILE A CA 1
ATOM 567 C C . ILE A 1 71 ? 10.034 9.107 -17.076 1.00 91.06 71 ILE A C 1
ATOM 569 O O . ILE A 1 71 ? 9.664 8.902 -18.237 1.00 91.06 71 ILE A O 1
ATOM 573 N N . ASP A 1 72 ? 10.855 10.107 -16.767 1.00 90.56 72 ASP A N 1
ATOM 574 C CA . ASP A 1 72 ? 11.324 11.064 -17.758 1.00 90.56 72 ASP A CA 1
ATOM 575 C C . ASP A 1 72 ? 12.300 10.482 -18.772 1.00 90.56 72 ASP A C 1
ATOM 577 O O . ASP A 1 72 ? 12.303 10.922 -19.926 1.00 90.56 72 ASP A O 1
ATOM 581 N N . THR A 1 73 ? 12.997 9.404 -18.411 1.00 89.75 73 THR A N 1
ATOM 582 C CA . THR A 1 73 ? 13.829 8.633 -19.345 1.00 89.75 73 THR A CA 1
ATOM 583 C C . THR A 1 73 ? 13.042 7.663 -20.234 1.00 89.75 73 THR A C 1
ATOM 585 O O . THR A 1 73 ? 13.587 7.159 -21.222 1.00 89.75 73 THR A O 1
ATOM 588 N N . VAL A 1 74 ? 11.758 7.402 -19.945 1.00 88.56 74 VAL A N 1
ATOM 589 C CA . VAL A 1 74 ? 10.929 6.474 -20.731 1.00 88.56 74 VAL A CA 1
ATOM 590 C C . VAL A 1 74 ? 10.647 7.057 -22.115 1.00 88.56 74 VAL A C 1
ATOM 592 O O . VAL A 1 74 ? 9.824 7.956 -22.287 1.00 88.56 74 VAL A O 1
ATOM 595 N N . ARG A 1 75 ? 11.286 6.488 -23.139 1.00 84.06 75 ARG A N 1
ATOM 596 C CA . ARG A 1 75 ? 11.179 6.974 -24.527 1.00 84.06 75 ARG A CA 1
ATOM 597 C C . ARG A 1 75 ? 9.890 6.569 -25.231 1.00 84.06 75 ARG A C 1
ATOM 599 O O . ARG A 1 75 ? 9.448 7.270 -26.131 1.00 84.06 75 ARG A O 1
ATOM 606 N N . VAL A 1 76 ? 9.278 5.454 -24.828 1.00 86.12 76 VAL A N 1
ATOM 607 C CA . VAL A 1 76 ? 8.052 4.944 -25.458 1.00 86.12 76 VAL A CA 1
ATOM 608 C C . VAL A 1 76 ? 6.840 5.706 -24.905 1.00 86.12 76 VAL A C 1
ATOM 610 O O . VAL A 1 76 ? 6.479 5.484 -23.743 1.00 86.12 76 VAL A O 1
ATOM 613 N N . PRO A 1 77 ? 6.145 6.543 -25.705 1.00 87.94 77 PRO A N 1
ATOM 614 C CA . PRO A 1 77 ? 5.115 7.446 -25.185 1.00 87.94 77 PRO A CA 1
ATOM 615 C C . PRO A 1 77 ? 3.953 6.729 -24.491 1.00 87.94 77 PRO A C 1
ATOM 617 O O . PRO A 1 77 ? 3.437 7.210 -23.486 1.00 87.94 77 PRO A O 1
ATOM 620 N N . ALA A 1 78 ? 3.558 5.553 -24.989 1.00 86.38 78 ALA A N 1
ATOM 621 C CA . ALA A 1 78 ? 2.497 4.751 -24.382 1.00 86.38 78 ALA A CA 1
ATOM 622 C C . ALA A 1 78 ? 2.871 4.247 -22.975 1.00 86.38 78 ALA A C 1
ATOM 624 O O . ALA A 1 78 ? 2.034 4.273 -22.074 1.00 86.38 78 ALA A O 1
ATOM 625 N N . ILE A 1 79 ? 4.130 3.838 -22.773 1.00 86.31 79 ILE A N 1
ATOM 626 C CA . ILE A 1 79 ? 4.639 3.396 -21.467 1.00 86.31 79 ILE A CA 1
ATOM 627 C C . ILE A 1 79 ? 4.783 4.601 -20.536 1.00 86.31 79 ILE A C 1
ATOM 629 O O . ILE A 1 79 ? 4.322 4.552 -19.399 1.00 86.31 79 ILE A O 1
ATOM 633 N N . LYS A 1 80 ? 5.351 5.710 -21.030 1.00 89.31 80 LYS A N 1
ATOM 634 C CA . LYS A 1 80 ? 5.483 6.946 -20.247 1.00 89.31 80 LYS A CA 1
ATOM 635 C C . LYS A 1 80 ? 4.117 7.420 -19.744 1.00 89.31 80 LYS A C 1
ATOM 637 O O . LYS A 1 80 ? 3.941 7.648 -18.552 1.00 89.31 80 LYS A O 1
ATOM 642 N N . LYS A 1 81 ? 3.116 7.462 -20.630 1.00 87.50 81 LYS A N 1
ATOM 643 C CA . LYS A 1 81 ? 1.732 7.816 -20.283 1.00 87.50 81 LYS A CA 1
ATOM 644 C C . LYS A 1 81 ? 1.121 6.872 -19.246 1.00 87.50 81 LYS A C 1
ATOM 646 O O . LYS A 1 81 ? 0.405 7.340 -18.368 1.00 87.50 81 LYS A O 1
ATOM 651 N N . TYR A 1 82 ? 1.395 5.568 -19.322 1.00 85.06 82 TYR A N 1
ATOM 652 C CA . TYR A 1 82 ? 0.932 4.615 -18.310 1.00 85.06 82 TYR A CA 1
ATOM 653 C C . TYR A 1 82 ? 1.444 4.988 -16.913 1.00 85.06 82 TYR A C 1
ATOM 655 O O . TYR A 1 82 ? 0.652 5.039 -15.979 1.00 85.06 82 TYR A O 1
ATOM 663 N N . PHE A 1 83 ? 2.734 5.288 -16.756 1.00 85.44 83 PHE A N 1
ATOM 664 C CA . PHE A 1 83 ? 3.289 5.616 -15.438 1.00 85.44 83 PHE A CA 1
ATOM 665 C C . PHE A 1 83 ? 2.926 7.017 -14.944 1.00 85.44 83 PHE A C 1
ATOM 667 O O . PHE A 1 83 ? 2.723 7.176 -13.745 1.00 85.44 83 PHE A O 1
ATOM 674 N N . LEU A 1 84 ? 2.770 7.993 -15.844 1.00 83.62 84 LEU A N 1
ATOM 675 C CA . LEU A 1 84 ? 2.271 9.331 -15.498 1.00 83.62 84 LEU A CA 1
ATOM 676 C C . LEU A 1 84 ? 0.820 9.300 -15.000 1.00 83.62 84 LEU A C 1
ATOM 678 O O . LEU A 1 84 ? 0.458 10.040 -14.093 1.00 83.62 84 LEU A O 1
ATOM 682 N N . ASN A 1 85 ? -0.015 8.440 -15.586 1.00 77.31 85 ASN A N 1
ATOM 683 C CA . ASN A 1 85 ? -1.418 8.317 -15.192 1.00 77.31 85 ASN A CA 1
ATOM 684 C C . ASN A 1 85 ? -1.612 7.448 -13.942 1.00 77.31 85 ASN A C 1
ATOM 686 O O . ASN A 1 85 ? -2.643 7.553 -13.281 1.00 77.31 85 ASN A O 1
ATOM 690 N N . ASN A 1 86 ? -0.649 6.578 -13.632 1.00 70.75 86 ASN A N 1
ATOM 691 C CA . ASN A 1 86 ? -0.691 5.700 -12.470 1.00 70.75 86 ASN A CA 1
ATOM 692 C C . ASN A 1 86 ? 0.204 6.244 -11.354 1.00 70.75 86 ASN A C 1
ATOM 694 O O . ASN A 1 86 ? 1.354 5.813 -11.186 1.00 70.75 86 ASN A O 1
ATOM 698 N N . GLY A 1 87 ? -0.381 7.138 -10.558 1.00 60.59 87 GLY A N 1
ATOM 699 C CA . GLY A 1 87 ? 0.041 7.343 -9.178 1.00 60.59 87 GLY A CA 1
ATOM 700 C C . GLY A 1 87 ? 0.465 8.761 -8.834 1.00 60.59 87 GLY A C 1
ATOM 701 O O . GLY A 1 87 ? 1.629 9.117 -8.978 1.00 60.59 87 GLY A O 1
ATOM 702 N N . LYS A 1 88 ? -0.461 9.492 -8.216 1.00 64.56 88 LYS A N 1
ATOM 703 C CA . LYS A 1 88 ? -0.115 10.500 -7.219 1.00 64.56 88 LYS A CA 1
ATOM 704 C C . LYS A 1 88 ? -0.331 9.895 -5.838 1.00 64.56 88 LYS A C 1
ATOM 706 O O . LYS A 1 88 ? -1.370 9.268 -5.615 1.00 64.56 88 LYS A O 1
ATOM 711 N N . LEU A 1 89 ? 0.647 10.024 -4.947 1.00 64.50 89 LEU A N 1
ATOM 712 C CA . LEU A 1 89 ? 0.520 9.559 -3.567 1.00 64.50 89 LEU A CA 1
ATOM 713 C C . LEU A 1 89 ? -0.669 10.237 -2.882 1.00 64.50 89 LEU A C 1
ATOM 715 O O . LEU A 1 89 ? -0.953 11.416 -3.111 1.00 64.50 89 LEU A O 1
ATOM 719 N N . LEU A 1 90 ? -1.390 9.480 -2.056 1.00 66.00 90 LEU A N 1
ATOM 720 C CA . LEU A 1 90 ? -2.443 10.057 -1.236 1.00 66.00 90 LEU A CA 1
ATOM 721 C C . LEU A 1 90 ? -1.808 10.994 -0.193 1.00 66.00 90 LEU A C 1
ATOM 723 O O . LEU A 1 90 ? -0.751 10.693 0.346 1.00 66.00 90 LEU A O 1
ATOM 727 N N . ASN A 1 91 ? -2.443 12.125 0.112 1.00 62.72 91 ASN A N 1
ATOM 728 C CA . ASN A 1 91 ? -1.945 13.008 1.170 1.00 62.72 91 ASN A CA 1
ATOM 729 C C . ASN A 1 91 ? -2.143 12.375 2.568 1.00 62.72 91 ASN A C 1
ATOM 731 O O . ASN A 1 91 ? -3.128 11.664 2.801 1.00 62.72 91 ASN A O 1
ATOM 735 N N . SER A 1 92 ? -1.243 12.695 3.499 1.00 62.72 92 SER A N 1
ATOM 736 C CA . SER A 1 92 ? -1.231 12.308 4.918 1.00 62.72 92 SER A CA 1
ATOM 737 C C . SER A 1 92 ? -2.576 12.506 5.628 1.00 62.72 92 SER A C 1
ATOM 739 O O . SER A 1 92 ? -3.035 11.614 6.349 1.00 62.72 92 SER A O 1
ATOM 741 N N . ASP A 1 93 ? -3.271 13.613 5.350 1.00 62.31 93 ASP A N 1
ATOM 742 C CA . ASP A 1 93 ? -4.591 13.938 5.920 1.00 62.31 93 ASP A CA 1
ATOM 743 C C . ASP A 1 93 ? -5.640 12.833 5.692 1.00 62.31 93 ASP A C 1
ATOM 745 O O . ASP A 1 93 ? -6.535 12.610 6.512 1.00 62.31 93 ASP A O 1
ATOM 749 N N . LYS A 1 94 ? -5.519 12.092 4.584 1.00 62.94 94 LYS A N 1
ATOM 750 C CA . LYS A 1 94 ? -6.471 11.048 4.185 1.00 62.94 94 LYS A CA 1
ATOM 751 C C . LYS A 1 94 ? -6.081 9.645 4.666 1.00 62.94 94 LYS A C 1
ATOM 753 O O . LYS A 1 94 ? -6.899 8.734 4.562 1.00 62.94 94 LYS A O 1
ATOM 758 N N . THR A 1 95 ? -4.868 9.457 5.194 1.00 60.69 95 THR A N 1
ATOM 759 C CA . THR A 1 95 ? -4.360 8.158 5.692 1.00 60.69 95 THR A CA 1
ATOM 760 C C . THR A 1 95 ? -4.056 8.144 7.189 1.00 60.69 95 THR A C 1
ATOM 762 O O . THR A 1 95 ? -3.783 7.075 7.745 1.00 60.69 95 THR A O 1
ATOM 765 N N . HIS A 1 96 ? -4.126 9.304 7.854 1.00 62.38 96 HIS A N 1
ATOM 766 C CA . HIS A 1 96 ? -3.733 9.516 9.252 1.00 62.38 96 HIS A CA 1
ATOM 767 C C . HIS A 1 96 ? -2.257 9.186 9.548 1.00 62.38 96 HIS A C 1
ATOM 769 O O . HIS A 1 96 ? -1.900 8.935 10.702 1.00 62.38 96 HIS A O 1
ATOM 775 N N . LYS A 1 97 ? -1.390 9.158 8.528 1.00 70.56 97 LYS A N 1
ATOM 776 C CA . LYS A 1 97 ? 0.055 8.948 8.693 1.00 70.56 97 LYS A CA 1
ATOM 777 C C . LYS A 1 97 ? 0.768 10.293 8.776 1.00 70.56 97 LYS A C 1
ATOM 779 O O . LYS A 1 97 ? 0.515 11.167 7.965 1.00 70.56 97 LYS A O 1
ATOM 784 N N . CYS A 1 98 ? 1.687 10.436 9.729 1.00 65.06 98 CYS A N 1
ATOM 785 C CA . CYS A 1 98 ? 2.492 11.654 9.888 1.00 65.06 98 CYS A CA 1
ATOM 786 C C . CYS A 1 98 ? 3.763 11.668 9.022 1.00 65.06 98 CYS A C 1
ATOM 788 O O . CYS A 1 98 ? 4.393 12.710 8.895 1.00 65.06 98 CYS A O 1
ATOM 790 N N . ASN A 1 99 ? 4.174 10.509 8.497 1.00 77.31 99 ASN A N 1
ATOM 791 C CA . ASN A 1 99 ? 5.351 10.350 7.647 1.00 77.31 99 ASN A CA 1
ATOM 792 C C . ASN A 1 99 ? 4.898 9.876 6.264 1.00 77.31 99 ASN A C 1
ATOM 794 O O . ASN A 1 99 ? 4.259 8.824 6.161 1.00 77.31 99 ASN A O 1
ATOM 798 N N . ASP A 1 100 ? 5.264 10.622 5.225 1.00 79.75 100 ASP A N 1
ATOM 799 C CA . ASP A 1 100 ? 4.881 10.341 3.841 1.00 79.75 100 ASP A CA 1
ATOM 800 C C . ASP A 1 100 ? 5.432 8.995 3.348 1.00 79.75 100 ASP A C 1
ATOM 802 O O . ASP A 1 100 ? 4.772 8.306 2.573 1.00 79.75 100 ASP A O 1
ATOM 806 N N . TYR A 1 101 ? 6.570 8.531 3.880 1.00 86.25 101 TYR A N 1
ATOM 807 C CA . TYR A 1 101 ? 7.112 7.201 3.563 1.00 86.25 101 TYR A CA 1
ATOM 808 C C . TYR A 1 101 ? 6.230 6.050 4.060 1.00 86.25 101 TYR A C 1
ATOM 810 O O . TYR A 1 101 ? 6.352 4.925 3.570 1.00 86.25 101 TYR A O 1
ATOM 818 N N . ASN A 1 102 ? 5.331 6.321 5.010 1.00 88.94 102 ASN A N 1
ATOM 819 C CA . ASN A 1 102 ? 4.390 5.344 5.552 1.00 88.94 102 ASN A CA 1
ATOM 820 C C . ASN A 1 102 ? 3.031 5.353 4.837 1.00 88.94 102 ASN A C 1
ATOM 822 O O . ASN A 1 102 ? 2.150 4.563 5.192 1.00 88.94 102 ASN A O 1
ATOM 826 N N . ILE A 1 103 ? 2.849 6.217 3.836 1.00 90.06 103 ILE A N 1
ATOM 827 C CA . ILE A 1 103 ? 1.673 6.214 2.970 1.00 90.06 103 ILE A CA 1
ATOM 828 C C . ILE A 1 103 ? 1.872 5.155 1.889 1.00 90.06 103 ILE A C 1
ATOM 830 O O . ILE A 1 103 ? 2.836 5.202 1.132 1.00 90.06 103 ILE A O 1
ATOM 834 N N . LEU A 1 104 ? 0.948 4.195 1.832 1.00 93.81 104 LEU A N 1
ATOM 835 C CA . LEU A 1 104 ? 1.073 3.017 0.972 1.00 93.81 104 LEU A CA 1
ATOM 836 C C . LEU A 1 104 ? 0.220 3.073 -0.293 1.00 93.81 104 LEU A C 1
ATOM 838 O O . LEU A 1 104 ? 0.321 2.192 -1.144 1.00 93.81 104 LEU A O 1
ATOM 842 N N . ILE A 1 105 ? -0.668 4.057 -0.403 1.00 93.06 105 ILE A N 1
ATOM 843 C CA . ILE A 1 105 ? -1.714 4.080 -1.424 1.00 93.06 105 ILE A CA 1
ATOM 844 C C . ILE A 1 105 ? -1.710 5.386 -2.202 1.00 93.06 105 ILE A C 1
ATOM 846 O O . ILE A 1 105 ? -1.459 6.462 -1.657 1.00 93.06 105 ILE A O 1
ATOM 850 N N . SER A 1 106 ? -2.008 5.287 -3.493 1.00 90.75 106 SER A N 1
ATOM 851 C CA . SER A 1 106 ? -2.229 6.453 -4.340 1.00 90.75 106 SER A CA 1
ATOM 852 C C . SER A 1 106 ? -3.614 7.063 -4.112 1.00 90.75 106 SER A C 1
ATOM 854 O O . SER A 1 106 ? -4.499 6.454 -3.502 1.00 90.75 106 SER A O 1
ATOM 856 N N . GLU A 1 107 ? -3.835 8.242 -4.690 1.00 89.25 107 GLU A N 1
ATOM 857 C CA . GLU A 1 107 ? -5.163 8.835 -4.826 1.00 89.25 107 GLU A CA 1
ATOM 858 C C . GLU A 1 107 ? -6.181 7.829 -5.396 1.00 89.25 107 GLU A C 1
ATOM 860 O O . GLU A 1 107 ? -5.864 7.000 -6.257 1.00 89.25 107 GLU A O 1
ATOM 865 N N . LEU A 1 108 ? -7.413 7.899 -4.882 1.00 92.38 108 LEU A N 1
ATOM 866 C CA . LEU A 1 108 ? -8.515 7.034 -5.287 1.00 92.38 108 LEU A CA 1
ATOM 867 C C . LEU A 1 108 ? -9.183 7.575 -6.552 1.00 92.38 108 LEU A C 1
ATOM 869 O O . LEU A 1 108 ? -9.761 8.663 -6.557 1.00 92.38 108 LEU A O 1
ATOM 873 N N . SER A 1 109 ? -9.191 6.766 -7.603 1.00 92.06 109 SER A N 1
ATOM 874 C CA . SER A 1 109 ? -9.973 7.020 -8.812 1.00 92.06 109 SER A CA 1
ATOM 875 C C . SER A 1 109 ? -11.354 6.378 -8.686 1.00 92.06 109 SER A C 1
ATOM 877 O O . SER A 1 109 ? -11.459 5.170 -8.480 1.00 92.06 109 SER A O 1
ATOM 879 N N . THR A 1 110 ? -12.426 7.160 -8.818 1.00 94.44 110 THR A N 1
ATOM 880 C CA . THR A 1 110 ? -13.800 6.627 -8.813 1.00 94.44 110 THR A CA 1
ATOM 881 C C . THR A 1 110 ? -14.098 5.916 -10.130 1.00 94.44 110 THR A C 1
ATOM 883 O O . THR A 1 110 ? -14.013 6.532 -11.190 1.00 94.44 110 THR A O 1
ATOM 886 N N . ILE A 1 111 ? -14.498 4.643 -10.061 1.00 95.06 111 ILE A N 1
ATOM 887 C CA . ILE A 1 111 ? -15.054 3.910 -11.209 1.00 95.06 111 ILE A CA 1
ATOM 888 C C . ILE A 1 111 ? -16.568 4.132 -11.234 1.00 95.06 111 ILE A C 1
ATOM 890 O O . ILE A 1 111 ? -17.124 4.619 -12.215 1.00 95.06 111 ILE A O 1
ATOM 894 N N . THR A 1 112 ? -17.224 3.821 -10.116 1.00 96.00 112 THR A N 1
ATOM 895 C CA . THR A 1 112 ? -18.639 4.100 -9.839 1.00 96.00 112 THR A CA 1
ATOM 896 C C . THR A 1 112 ? -18.804 4.372 -8.346 1.00 96.00 112 THR A C 1
ATOM 898 O O . THR A 1 112 ? -17.876 4.172 -7.566 1.00 96.00 112 THR A O 1
ATOM 901 N N . HIS A 1 113 ? -19.987 4.796 -7.900 1.00 95.25 113 HIS A N 1
ATOM 902 C CA . HIS A 1 113 ? -20.247 4.889 -6.462 1.00 95.25 113 HIS A CA 1
ATOM 903 C C . HIS A 1 113 ? -20.002 3.529 -5.778 1.00 95.25 113 HIS A C 1
ATOM 905 O O . HIS A 1 113 ? -20.422 2.497 -6.305 1.00 95.25 113 HIS A O 1
ATOM 911 N N . GLY A 1 114 ? -19.260 3.529 -4.665 1.00 96.25 114 GLY A N 1
ATOM 912 C CA . GLY A 1 114 ? -18.865 2.310 -3.948 1.00 96.25 114 GLY A CA 1
ATOM 913 C C . GLY A 1 114 ? -17.735 1.500 -4.593 1.00 96.25 114 GLY A C 1
ATOM 914 O O . GLY A 1 114 ? -17.334 0.495 -4.015 1.00 96.25 114 GLY A O 1
ATOM 915 N N . LYS A 1 115 ? -17.199 1.908 -5.756 1.00 98.25 115 LYS A N 1
ATOM 916 C CA . LYS A 1 115 ? -16.108 1.204 -6.452 1.00 98.25 115 LYS A CA 1
ATOM 917 C C . LYS A 1 115 ? -14.998 2.150 -6.895 1.00 98.25 115 LYS A C 1
ATOM 919 O O . LYS A 1 115 ? -15.229 3.099 -7.650 1.00 98.25 115 LYS A O 1
ATOM 924 N N . TYR A 1 116 ? -13.777 1.846 -6.481 1.00 97.44 116 TYR A N 1
ATOM 925 C CA . TYR A 1 116 ? -12.620 2.719 -6.655 1.00 97.44 116 TYR A CA 1
ATOM 926 C C . TYR A 1 116 ? -11.400 1.936 -7.125 1.00 97.44 116 TYR A C 1
ATOM 928 O O . TYR A 1 116 ? -11.347 0.714 -7.003 1.00 97.44 116 TYR A O 1
ATOM 936 N N . ARG A 1 117 ? -10.409 2.661 -7.641 1.00 95.56 117 ARG A N 1
ATOM 937 C CA . ARG A 1 117 ? -9.093 2.131 -7.992 1.00 95.56 117 ARG A CA 1
ATOM 938 C C . ARG A 1 117 ? -7.992 2.952 -7.334 1.00 95.56 117 ARG A C 1
ATOM 940 O O . ARG A 1 117 ? -8.098 4.174 -7.249 1.00 95.56 117 ARG A O 1
ATOM 947 N N . SER A 1 118 ? -6.940 2.275 -6.902 1.00 94.88 118 SER A N 1
ATOM 948 C CA . SER A 1 118 ? -5.705 2.858 -6.375 1.00 94.88 118 SER A CA 1
ATOM 949 C C . SER A 1 118 ? -4.502 2.054 -6.880 1.00 94.88 118 SER A C 1
ATOM 951 O O . SER A 1 118 ? -4.646 1.080 -7.622 1.00 94.88 118 SER A O 1
ATOM 953 N N . CYS A 1 119 ? -3.306 2.466 -6.492 1.00 93.62 119 CYS A N 1
ATOM 954 C CA . CYS A 1 119 ? -2.055 1.751 -6.697 1.00 93.62 119 CYS A CA 1
ATOM 955 C C . CYS A 1 119 ? -1.318 1.646 -5.363 1.00 93.62 119 CYS A C 1
ATOM 957 O O . CYS A 1 119 ? -1.368 2.579 -4.557 1.00 93.62 119 CYS A O 1
ATOM 959 N N . LEU A 1 120 ? -0.592 0.545 -5.159 1.00 93.69 120 LEU A N 1
ATOM 960 C CA . LEU A 1 120 ? 0.347 0.451 -4.046 1.00 93.69 120 LEU A CA 1
ATOM 961 C C . LEU A 1 120 ? 1.600 1.269 -4.372 1.00 93.69 120 LEU A C 1
ATOM 963 O O . LEU A 1 120 ? 2.209 1.089 -5.434 1.00 93.69 120 LEU A O 1
ATOM 967 N N . TYR A 1 121 ? 1.998 2.114 -3.432 1.00 91.12 121 TYR A N 1
ATOM 968 C CA . TYR A 1 121 ? 3.236 2.873 -3.467 1.00 91.12 121 TYR A CA 1
ATOM 969 C C . TYR A 1 121 ? 4.035 2.566 -2.209 1.00 91.12 121 TYR A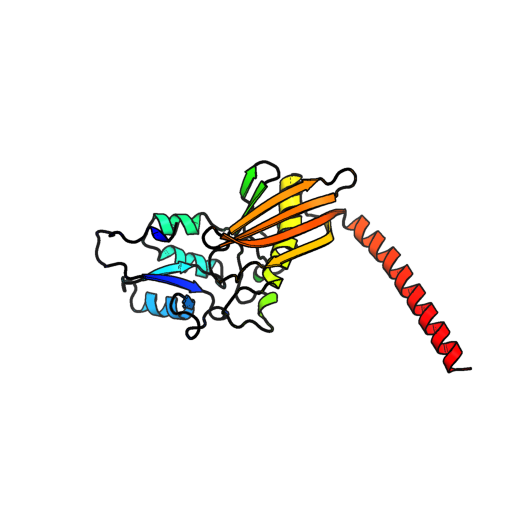 C 1
ATOM 971 O O . TYR A 1 121 ? 3.578 2.834 -1.106 1.00 91.12 121 TYR A O 1
ATOM 979 N N . LEU A 1 122 ? 5.224 2.000 -2.360 1.00 92.19 122 LEU A N 1
ATOM 980 C CA . LEU A 1 122 ? 6.046 1.603 -1.229 1.00 92.19 122 LEU A CA 1
ATOM 981 C C . LEU A 1 122 ? 7.408 2.281 -1.322 1.00 92.19 122 LEU A C 1
ATOM 983 O O . LEU A 1 122 ? 8.128 2.082 -2.295 1.00 92.19 122 LEU A O 1
ATOM 987 N N . HIS A 1 123 ? 7.763 3.068 -0.310 1.00 92.38 123 HIS A N 1
ATOM 988 C CA . HIS A 1 123 ? 9.095 3.658 -0.184 1.00 92.38 123 HIS A CA 1
ATOM 989 C C . HIS A 1 123 ? 10.061 2.673 0.491 1.00 92.38 123 HIS A C 1
ATOM 991 O O . HIS A 1 123 ? 9.649 1.895 1.349 1.00 92.38 123 HIS A O 1
ATOM 997 N N . GLN A 1 124 ? 11.354 2.715 0.160 1.00 90.88 124 GLN A N 1
ATOM 998 C CA . GLN A 1 124 ? 12.362 1.824 0.765 1.00 90.88 124 GLN A CA 1
ATOM 999 C C . GLN A 1 124 ? 12.633 2.076 2.253 1.00 90.88 124 GLN A C 1
ATOM 1001 O O . GLN A 1 124 ? 13.164 1.208 2.945 1.00 90.88 124 GLN A O 1
ATOM 1006 N N . ASP A 1 125 ? 12.236 3.239 2.761 1.00 91.62 125 ASP A N 1
ATOM 1007 C CA . ASP A 1 125 ? 12.306 3.587 4.187 1.00 91.62 125 ASP A CA 1
ATOM 1008 C C . ASP A 1 125 ? 10.950 3.488 4.892 1.00 91.62 125 ASP A C 1
ATOM 1010 O O . ASP A 1 125 ? 10.763 4.048 5.970 1.00 91.62 125 ASP A O 1
ATOM 1014 N N . ASN A 1 126 ? 9.990 2.787 4.284 1.00 93.25 126 ASN A N 1
ATOM 1015 C CA . ASN A 1 126 ? 8.734 2.469 4.943 1.00 93.25 126 ASN A CA 1
ATOM 1016 C C . ASN A 1 126 ? 8.985 1.627 6.204 1.00 93.25 126 ASN A C 1
ATOM 1018 O O . ASN A 1 126 ? 9.773 0.681 6.179 1.00 93.25 126 ASN A O 1
ATOM 1022 N N . GLU A 1 127 ? 8.269 1.942 7.286 1.00 92.75 127 GLU A N 1
ATOM 1023 C CA . GLU A 1 127 ? 8.428 1.292 8.595 1.00 92.75 127 GLU A CA 1
ATOM 1024 C C . GLU A 1 127 ? 8.301 -0.239 8.553 1.00 92.75 127 GLU A C 1
ATOM 1026 O O . GLU A 1 127 ? 8.973 -0.935 9.310 1.00 92.75 127 GLU A O 1
ATOM 1031 N N . LEU A 1 128 ? 7.496 -0.776 7.630 1.00 92.12 128 LEU A N 1
ATOM 1032 C CA . LEU A 1 128 ? 7.256 -2.215 7.490 1.00 92.12 128 LEU A CA 1
ATOM 1033 C C . LEU A 1 128 ? 8.410 -2.971 6.817 1.00 92.12 128 LEU A C 1
ATOM 1035 O O . LEU A 1 128 ? 8.359 -4.195 6.731 1.00 92.12 128 LEU A O 1
ATOM 1039 N N . LEU A 1 129 ? 9.429 -2.262 6.325 1.00 89.75 129 LEU A N 1
ATOM 1040 C CA . LEU A 1 129 ? 10.582 -2.844 5.633 1.00 89.75 129 LEU A CA 1
ATOM 1041 C C . LEU A 1 129 ? 11.878 -2.767 6.444 1.00 89.75 129 LEU A C 1
ATOM 1043 O O . LEU A 1 129 ? 12.909 -3.242 5.977 1.00 89.75 129 LEU A O 1
ATOM 1047 N N . LEU A 1 130 ? 11.860 -2.132 7.619 1.00 85.00 130 LEU A N 1
ATOM 1048 C CA . LEU A 1 130 ? 13.092 -1.783 8.332 1.00 85.00 130 LEU A CA 1
ATOM 1049 C C . LEU A 1 130 ? 13.759 -2.962 9.048 1.00 85.00 130 LEU A C 1
ATOM 1051 O O . LEU A 1 130 ? 14.967 -2.914 9.255 1.00 85.00 130 LEU A O 1
ATOM 1055 N N . ASP A 1 131 ? 12.992 -3.982 9.433 1.00 74.25 131 ASP A N 1
ATOM 1056 C CA . ASP A 1 131 ? 13.477 -5.048 10.318 1.00 74.25 131 ASP A CA 1
ATOM 1057 C C . ASP A 1 131 ? 14.031 -6.253 9.537 1.00 74.25 131 ASP A C 1
ATOM 1059 O O . ASP A 1 131 ? 15.190 -6.628 9.683 1.00 74.25 131 ASP A O 1
ATOM 1063 N N . HIS A 1 132 ? 13.233 -6.824 8.629 1.00 68.44 132 HIS A N 1
ATOM 1064 C CA . HIS A 1 132 ? 13.621 -7.994 7.838 1.00 68.44 132 HIS A CA 1
ATOM 1065 C C . HIS A 1 132 ? 13.021 -7.938 6.429 1.00 68.44 132 HIS A C 1
ATOM 1067 O O . HIS A 1 132 ? 12.006 -8.570 6.138 1.00 68.44 132 HIS A O 1
ATOM 1073 N N . PHE A 1 133 ? 13.661 -7.171 5.545 1.00 80.81 133 PHE A N 1
ATOM 1074 C CA . PHE A 1 133 ? 13.321 -7.112 4.126 1.00 80.81 133 PHE A CA 1
ATOM 1075 C C . PHE A 1 133 ? 14.513 -7.544 3.262 1.00 80.81 133 PHE A C 1
ATOM 1077 O O . PHE A 1 133 ? 15.596 -6.976 3.373 1.00 80.81 133 PHE A O 1
ATOM 1084 N N . ASP A 1 134 ? 14.310 -8.550 2.405 1.00 76.50 134 ASP A N 1
ATOM 1085 C CA . ASP A 1 134 ? 15.356 -9.169 1.570 1.00 76.50 134 ASP A CA 1
ATOM 1086 C C . ASP A 1 134 ? 15.325 -8.726 0.092 1.00 76.50 134 ASP A C 1
ATOM 1088 O O . ASP A 1 134 ? 16.101 -9.219 -0.731 1.00 76.50 134 ASP A O 1
ATOM 1092 N N . GLY A 1 135 ? 14.411 -7.814 -0.257 1.00 76.25 135 GLY A N 1
ATOM 1093 C CA . GLY A 1 135 ? 14.264 -7.276 -1.608 1.00 76.25 135 GLY A CA 1
ATOM 1094 C C . GLY A 1 135 ? 13.445 -8.130 -2.579 1.00 76.25 135 GLY A C 1
ATOM 1095 O O . GLY A 1 135 ? 13.079 -7.635 -3.644 1.00 76.25 135 GLY A O 1
ATOM 1096 N N . SER A 1 136 ? 13.120 -9.381 -2.241 1.00 79.25 136 SER A N 1
ATOM 1097 C CA . SER A 1 136 ? 12.651 -10.363 -3.232 1.00 79.25 136 SER A CA 1
ATOM 1098 C C . SER A 1 136 ? 11.155 -10.274 -3.526 1.00 79.25 136 SER A C 1
ATOM 1100 O O . SER A 1 136 ? 10.732 -10.445 -4.668 1.00 79.25 136 SER A O 1
ATOM 1102 N N . HIS A 1 137 ? 10.340 -10.007 -2.508 1.00 87.81 137 HIS A N 1
ATOM 1103 C CA . HIS A 1 137 ? 8.883 -9.943 -2.622 1.00 87.81 137 HIS A CA 1
ATOM 1104 C C . HIS A 1 137 ? 8.306 -8.939 -1.620 1.00 87.81 137 HIS A C 1
ATOM 1106 O O . HIS A 1 137 ? 8.906 -8.675 -0.586 1.00 87.81 137 HIS A O 1
ATOM 1112 N N . ILE A 1 138 ? 7.133 -8.375 -1.899 1.00 91.31 138 ILE A N 1
ATOM 1113 C CA . ILE A 1 138 ? 6.458 -7.448 -0.987 1.00 91.31 138 ILE A CA 1
ATOM 1114 C C . ILE A 1 138 ? 5.939 -8.224 0.235 1.00 91.31 138 ILE A C 1
ATOM 1116 O O . ILE A 1 138 ? 5.173 -9.175 0.055 1.00 91.31 138 ILE A O 1
ATOM 1120 N N . PRO A 1 139 ? 6.286 -7.815 1.471 1.00 92.19 139 PRO A N 1
ATOM 1121 C CA . PRO A 1 139 ? 5.802 -8.486 2.671 1.00 92.19 139 PRO A CA 1
ATOM 1122 C C . PRO A 1 139 ? 4.279 -8.418 2.792 1.00 92.19 139 PRO A C 1
ATOM 1124 O O . PRO A 1 139 ? 3.674 -7.363 2.590 1.00 92.19 139 PRO A O 1
ATOM 1127 N N . GLY A 1 140 ? 3.647 -9.516 3.213 1.00 92.25 140 GLY A N 1
ATOM 1128 C CA . GLY A 1 140 ? 2.186 -9.579 3.347 1.00 92.25 140 GLY A CA 1
ATOM 1129 C C . GLY A 1 140 ? 1.600 -8.519 4.292 1.00 92.25 140 GLY A C 1
ATOM 1130 O O . GLY A 1 140 ? 0.503 -8.011 4.054 1.00 92.25 140 GLY A O 1
ATOM 1131 N N . MET A 1 141 ? 2.362 -8.108 5.313 1.00 93.56 141 MET A N 1
ATOM 1132 C CA . MET A 1 141 ? 1.964 -7.046 6.246 1.00 93.56 141 MET A CA 1
ATOM 1133 C C . MET A 1 141 ? 1.781 -5.681 5.570 1.00 93.56 141 MET A C 1
ATOM 1135 O O . MET A 1 141 ? 0.941 -4.897 6.013 1.00 93.56 141 MET A O 1
ATOM 1139 N N . VAL A 1 142 ? 2.487 -5.415 4.464 1.00 94.81 142 VAL A N 1
ATOM 1140 C CA . VAL A 1 142 ? 2.292 -4.198 3.659 1.00 94.81 142 VAL A CA 1
ATOM 1141 C C . VAL A 1 142 ? 0.881 -4.161 3.073 1.00 94.81 142 VAL A C 1
ATOM 1143 O O . VAL A 1 142 ? 0.239 -3.115 3.091 1.00 94.81 142 VAL A O 1
ATOM 1146 N N . LEU A 1 143 ? 0.355 -5.296 2.603 1.00 95.88 143 LEU A N 1
ATOM 1147 C CA . LEU A 1 143 ? -0.989 -5.360 2.013 1.00 95.88 143 LEU A CA 1
ATOM 1148 C C . LEU A 1 143 ? -2.081 -5.147 3.064 1.00 95.88 143 LEU A C 1
ATOM 1150 O O . LEU A 1 143 ? -3.092 -4.489 2.803 1.00 95.88 143 LEU A O 1
ATOM 1154 N N . LEU A 1 144 ? -1.868 -5.670 4.274 1.00 95.50 144 LEU A N 1
ATOM 1155 C CA . LEU A 1 144 ? -2.796 -5.479 5.382 1.00 95.50 144 LEU A CA 1
ATOM 1156 C C . LEU A 1 144 ? -2.850 -4.006 5.812 1.00 95.50 144 LEU A C 1
ATOM 1158 O O . LEU A 1 144 ? -3.934 -3.442 5.967 1.00 95.50 144 LEU A O 1
ATOM 1162 N N . GLU A 1 145 ? -1.694 -3.350 5.923 1.00 95.69 145 GLU A N 1
ATOM 1163 C CA . GLU A 1 145 ? -1.632 -1.920 6.240 1.00 95.69 145 GLU A CA 1
ATOM 1164 C C . GLU A 1 145 ? -2.183 -1.053 5.098 1.00 95.69 145 GLU A C 1
ATOM 1166 O O . GLU A 1 145 ? -2.908 -0.090 5.355 1.00 95.69 145 GLU A O 1
ATOM 1171 N N . ALA A 1 146 ? -1.931 -1.412 3.836 1.00 95.88 146 ALA A N 1
ATOM 1172 C CA . ALA A 1 146 ? -2.537 -0.737 2.690 1.00 95.88 146 ALA A CA 1
ATOM 1173 C C . ALA A 1 146 ? -4.067 -0.849 2.733 1.00 95.88 146 ALA A C 1
ATOM 1175 O O . ALA A 1 146 ? -4.761 0.151 2.561 1.00 95.88 146 ALA A O 1
ATOM 1176 N N . THR A 1 147 ? -4.606 -2.028 3.063 1.00 97.19 147 THR A N 1
ATOM 1177 C CA . THR A 1 147 ? -6.051 -2.223 3.276 1.00 97.19 147 THR A CA 1
ATOM 1178 C C . THR A 1 147 ? -6.572 -1.301 4.378 1.00 97.19 147 THR A C 1
ATOM 1180 O O . THR A 1 147 ? -7.607 -0.654 4.211 1.00 97.19 147 THR A O 1
ATOM 1183 N N . ARG A 1 148 ? -5.845 -1.189 5.496 1.00 95.19 148 ARG A N 1
ATOM 1184 C CA . ARG A 1 148 ? -6.211 -0.300 6.604 1.00 95.19 148 ARG A CA 1
ATOM 1185 C C . ARG A 1 148 ? -6.282 1.166 6.166 1.00 95.19 148 ARG A C 1
ATOM 1187 O O . ARG A 1 148 ? -7.216 1.871 6.545 1.00 95.19 148 ARG A O 1
ATOM 1194 N N . GLN A 1 149 ? -5.320 1.626 5.365 1.00 94.50 149 GLN A N 1
ATOM 1195 C CA . GLN A 1 149 ? -5.321 2.985 4.812 1.00 94.50 149 GLN A CA 1
ATOM 1196 C C . GLN A 1 149 ? -6.459 3.184 3.799 1.00 94.50 149 GLN A C 1
ATOM 1198 O O . GLN A 1 149 ? -7.125 4.220 3.816 1.00 94.50 149 GLN A O 1
ATOM 1203 N N . LEU A 1 150 ? -6.747 2.175 2.968 1.00 95.94 150 LEU A N 1
ATOM 1204 C CA . LEU A 1 150 ? -7.858 2.216 2.014 1.00 95.94 150 LEU A CA 1
ATOM 1205 C C . LEU A 1 150 ? -9.204 2.302 2.713 1.00 95.94 150 LEU A C 1
ATOM 1207 O O . LEU A 1 150 ? -10.063 3.027 2.231 1.00 95.94 150 LEU A O 1
ATOM 1211 N N . ALA A 1 151 ? -9.403 1.611 3.833 1.00 95.62 151 ALA A N 1
ATOM 1212 C CA . ALA A 1 151 ? -10.676 1.614 4.544 1.00 95.62 151 ALA A CA 1
ATOM 1213 C C . ALA A 1 151 ? -11.143 3.041 4.888 1.00 95.62 151 ALA A C 1
ATOM 1215 O O . ALA A 1 151 ? -12.254 3.437 4.526 1.00 95.62 151 ALA A O 1
ATOM 1216 N N . ILE A 1 152 ? -10.272 3.850 5.497 1.00 93.19 152 ILE A N 1
ATOM 1217 C CA . ILE A 1 152 ? -10.612 5.226 5.878 1.00 93.19 152 ILE A CA 1
ATOM 1218 C C . ILE A 1 152 ? -10.667 6.182 4.676 1.00 93.19 152 ILE A C 1
ATOM 1220 O O . ILE A 1 152 ? -11.593 6.992 4.582 1.00 93.19 152 ILE A O 1
ATOM 1224 N N . ALA A 1 153 ? -9.740 6.055 3.719 1.00 93.94 153 ALA A N 1
ATOM 1225 C CA . ALA A 1 153 ? -9.724 6.890 2.517 1.00 93.94 153 ALA A CA 1
ATOM 1226 C C . ALA A 1 153 ? -10.968 6.649 1.642 1.00 93.94 153 ALA A C 1
ATOM 1228 O O . ALA A 1 153 ? -11.605 7.587 1.160 1.00 93.94 153 ALA A O 1
ATOM 1229 N N . THR A 1 154 ? -11.349 5.382 1.485 1.00 95.31 154 THR A N 1
ATOM 1230 C CA . THR A 1 154 ?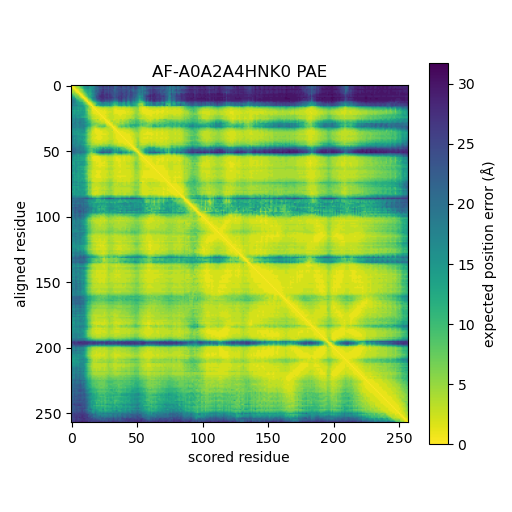 -12.510 4.969 0.691 1.00 95.31 154 THR A CA 1
ATOM 1231 C C . THR A 1 154 ? -13.803 5.366 1.387 1.00 95.31 154 THR A C 1
ATOM 1233 O O . THR A 1 154 ? -14.710 5.862 0.727 1.00 95.31 154 THR A O 1
ATOM 1236 N N . TRP A 1 155 ? -13.881 5.236 2.716 1.00 95.62 155 TRP A N 1
ATOM 1237 C CA . TRP A 1 155 ? -15.013 5.750 3.490 1.00 95.62 155 TRP A CA 1
ATOM 1238 C C . TRP A 1 155 ? -15.242 7.247 3.264 1.00 95.62 155 TRP A C 1
ATOM 1240 O O . TRP A 1 155 ? -16.365 7.659 2.978 1.00 95.62 155 TRP A O 1
ATOM 1250 N N . SER A 1 156 ? -14.180 8.053 3.343 1.00 93.88 156 SER A N 1
ATOM 1251 C CA . SER A 1 156 ? -14.251 9.502 3.129 1.00 93.88 156 SER A CA 1
ATOM 1252 C C . SER A 1 156 ? -14.826 9.841 1.751 1.00 93.88 156 SER A C 1
ATOM 1254 O O . SER A 1 156 ? -15.734 10.668 1.635 1.00 93.88 156 SER A O 1
ATOM 1256 N N . GLN A 1 157 ? -14.364 9.144 0.709 1.00 94.50 157 GLN A N 1
ATOM 1257 C CA . GLN A 1 157 ? -14.841 9.339 -0.660 1.00 94.50 157 GLN A CA 1
ATOM 1258 C C . GLN A 1 157 ? -16.259 8.801 -0.890 1.00 94.50 157 GLN A C 1
ATOM 1260 O O . GLN A 1 157 ? -17.021 9.383 -1.663 1.00 94.50 157 GLN A O 1
ATOM 1265 N N . PHE A 1 158 ? -16.625 7.707 -0.224 1.00 95.56 158 PHE A N 1
ATOM 1266 C CA . PHE A 1 158 ? -17.953 7.104 -0.296 1.00 95.56 158 PHE A CA 1
ATOM 1267 C C . PHE A 1 158 ? -19.019 7.985 0.361 1.00 95.56 158 PHE A C 1
ATOM 1269 O O . PHE A 1 158 ? -20.072 8.224 -0.226 1.00 95.56 158 PHE A O 1
ATOM 1276 N N . GLU A 1 159 ? -18.716 8.529 1.539 1.00 93.12 159 GLU A N 1
ATOM 1277 C CA . GLU A 1 159 ? -19.612 9.399 2.304 1.00 93.12 159 GLU A CA 1
ATOM 1278 C C . GLU A 1 159 ? -19.550 10.873 1.901 1.00 93.12 159 GLU A C 1
ATOM 1280 O O . GLU A 1 159 ? -20.370 11.662 2.370 1.00 93.12 159 GLU A O 1
ATOM 1285 N N . GLN A 1 160 ? -18.579 11.252 1.064 1.00 92.56 160 GLN A N 1
ATOM 1286 C CA . GLN A 1 160 ? -18.255 12.647 0.743 1.00 92.56 160 GLN A CA 1
ATOM 1287 C C . GLN A 1 160 ? -18.016 13.477 2.015 1.00 92.56 160 GLN A C 1
ATOM 1289 O O . GLN A 1 160 ? -18.521 14.590 2.171 1.00 92.56 160 GLN A O 1
ATOM 1294 N N . ARG A 1 161 ? -17.263 12.906 2.962 1.00 89.94 161 ARG A N 1
ATOM 1295 C CA . ARG A 1 161 ? -16.953 13.515 4.263 1.00 89.94 161 ARG A CA 1
ATOM 1296 C C . ARG A 1 161 ? -15.457 13.554 4.502 1.00 89.94 161 ARG A C 1
ATOM 1298 O O . ARG A 1 161 ? -14.735 12.653 4.092 1.00 89.94 161 ARG A O 1
ATOM 1305 N N . ASP A 1 162 ? -15.012 14.578 5.216 1.00 86.69 162 ASP A N 1
ATOM 1306 C CA . ASP A 1 162 ? -13.638 14.668 5.704 1.00 86.69 162 ASP A CA 1
ATOM 1307 C C . ASP A 1 162 ? -13.369 13.603 6.791 1.00 86.69 162 ASP A C 1
ATOM 1309 O O . ASP A 1 162 ? -14.258 13.232 7.565 1.00 86.69 162 ASP A O 1
ATOM 1313 N N . THR A 1 163 ? -12.135 13.106 6.836 1.00 86.88 163 THR A N 1
ATOM 1314 C CA . THR A 1 163 ? -11.595 12.230 7.884 1.00 86.88 163 THR A CA 1
ATOM 1315 C C . THR A 1 163 ? -11.242 13.013 9.153 1.00 86.88 163 THR A C 1
ATOM 1317 O O . THR A 1 163 ? -11.091 12.416 10.223 1.00 86.88 163 THR A O 1
ATOM 1320 N N . SER A 1 164 ? -11.139 14.344 9.074 1.00 87.19 164 SER A N 1
ATOM 1321 C CA . SER A 1 164 ? -10.837 15.205 10.217 1.00 87.19 164 SER A CA 1
ATOM 1322 C C . SER A 1 164 ? -11.825 15.005 11.371 1.00 87.19 164 SER A C 1
ATOM 1324 O O . SER A 1 164 ? -13.046 15.040 11.215 1.00 87.19 164 SER A O 1
ATOM 1326 N N . GLY A 1 165 ? -11.295 14.754 12.571 1.00 87.31 165 GLY A N 1
ATOM 1327 C CA . GLY A 1 165 ? -12.114 14.507 13.762 1.00 87.31 165 GLY A CA 1
ATOM 1328 C C . GLY A 1 165 ? -12.791 13.129 13.812 1.00 87.31 165 GLY A C 1
ATOM 1329 O O . GLY A 1 165 ? -13.432 12.822 14.821 1.00 87.31 165 GLY A O 1
ATOM 1330 N N . MET A 1 166 ? -12.584 12.273 12.812 1.00 90.62 166 MET A N 1
ATOM 1331 C CA . MET A 1 166 ? -13.098 10.906 12.768 1.00 90.62 166 MET A CA 1
ATOM 1332 C C . MET A 1 166 ? -12.015 9.887 13.130 1.00 90.62 166 MET A C 1
ATOM 1334 O O . MET A 1 166 ? -10.818 10.147 13.013 1.00 90.62 166 MET A O 1
ATOM 1338 N N . ALA A 1 167 ? -12.454 8.726 13.604 1.00 89.69 167 ALA A N 1
ATOM 1339 C CA . ALA A 1 167 ? -11.619 7.565 13.852 1.00 89.69 167 ALA A CA 1
ATOM 1340 C C . ALA A 1 167 ? -12.253 6.321 13.239 1.00 89.69 167 ALA A C 1
ATOM 1342 O O . ALA A 1 167 ? -13.464 6.098 13.348 1.00 89.69 167 ALA A O 1
ATOM 1343 N N . MET A 1 168 ? -11.402 5.493 12.642 1.00 91.62 168 MET A N 1
ATOM 1344 C CA . MET A 1 168 ? -11.769 4.172 12.166 1.00 91.62 168 MET A CA 1
ATOM 1345 C C . MET A 1 168 ? -11.557 3.135 13.269 1.00 91.62 168 MET A C 1
ATOM 1347 O O . MET A 1 168 ? -10.468 3.033 13.829 1.00 91.62 168 MET A O 1
ATOM 1351 N N . VAL A 1 169 ? -12.583 2.334 13.537 1.00 92.56 169 VAL A N 1
ATOM 1352 C CA . VAL A 1 169 ? -12.511 1.154 14.402 1.00 92.56 169 VAL A CA 1
ATOM 1353 C C . VAL A 1 169 ? -12.685 -0.074 13.522 1.00 92.56 169 VAL A C 1
ATOM 1355 O O . VAL A 1 169 ? -13.748 -0.270 12.938 1.00 92.56 169 VAL A O 1
ATOM 1358 N N . ILE A 1 170 ? -11.638 -0.882 13.408 1.00 94.00 170 ILE A N 1
ATOM 1359 C CA . ILE A 1 170 ? -11.658 -2.136 12.648 1.00 94.00 170 ILE A CA 1
ATOM 1360 C C . ILE A 1 170 ? -12.320 -3.194 13.527 1.00 94.00 170 ILE A C 1
ATOM 1362 O O . ILE A 1 170 ? -11.897 -3.383 14.668 1.00 94.00 170 ILE A O 1
ATOM 1366 N N . ASN A 1 171 ? -13.354 -3.863 13.021 1.00 93.62 171 ASN A N 1
ATOM 1367 C CA . ASN A 1 171 ? -13.944 -5.006 13.718 1.00 93.62 171 ASN A CA 1
ATOM 1368 C C . ASN A 1 171 ? -13.190 -6.285 13.342 1.00 93.62 171 ASN A C 1
ATOM 1370 O O . ASN A 1 171 ? -12.865 -7.097 14.203 1.00 93.62 171 ASN A O 1
ATOM 1374 N N . ASP A 1 172 ? -12.906 -6.430 12.050 1.00 95.75 172 ASP A N 1
ATOM 1375 C CA . ASP A 1 172 ? -12.208 -7.560 11.461 1.00 95.75 172 ASP A CA 1
ATOM 1376 C C . ASP A 1 172 ? -11.498 -7.121 10.177 1.00 95.75 172 ASP A C 1
ATOM 1378 O O . ASP A 1 172 ? -11.914 -6.178 9.498 1.00 95.75 172 ASP A O 1
ATOM 1382 N N . ILE A 1 173 ? -10.400 -7.801 9.872 1.00 96.62 173 ILE A N 1
ATOM 1383 C CA . ILE A 1 173 ? -9.663 -7.659 8.625 1.00 96.62 173 ILE A CA 1
ATOM 1384 C C . ILE A 1 173 ? -9.017 -9.006 8.308 1.00 96.62 173 ILE A C 1
ATOM 1386 O O . ILE A 1 173 ? -8.348 -9.612 9.145 1.00 96.62 173 ILE A O 1
ATOM 1390 N N . HIS A 1 174 ? -9.252 -9.485 7.099 1.00 97.31 174 HIS A N 1
ATOM 1391 C CA . HIS A 1 174 ? -8.787 -10.762 6.589 1.00 97.31 174 HIS A CA 1
ATOM 1392 C C . HIS A 1 174 ? -7.989 -10.510 5.322 1.00 97.31 174 HIS A C 1
ATOM 1394 O O . HIS A 1 174 ? -8.376 -9.670 4.517 1.00 97.31 174 HIS A O 1
ATOM 1400 N N . CYS A 1 175 ? -6.911 -11.259 5.121 1.00 97.25 175 CYS A N 1
ATOM 1401 C CA . CYS A 1 175 ? -6.128 -11.212 3.896 1.00 97.25 175 CYS A CA 1
ATOM 1402 C C . CYS A 1 175 ? -5.832 -12.641 3.447 1.00 97.25 175 CYS A C 1
ATOM 1404 O O . CYS A 1 175 ? -5.330 -13.440 4.238 1.00 97.25 175 CYS A O 1
ATOM 1406 N N . HIS A 1 176 ? -6.141 -12.951 2.190 1.00 97.88 176 HIS A N 1
ATOM 1407 C CA . HIS A 1 176 ? -5.693 -14.174 1.533 1.00 97.88 176 HIS A CA 1
ATOM 1408 C C . HIS A 1 176 ? -4.555 -13.836 0.580 1.00 97.88 176 HIS A C 1
ATOM 1410 O O . HIS A 1 176 ? -4.631 -12.871 -0.187 1.00 97.88 176 HIS A O 1
ATOM 1416 N N . PHE A 1 177 ? -3.506 -14.650 0.625 1.00 96.69 177 PHE A N 1
ATOM 1417 C CA . PHE A 1 177 ? -2.351 -14.556 -0.258 1.00 96.69 177 PHE A CA 1
ATOM 1418 C C . PHE A 1 177 ? -2.384 -15.765 -1.192 1.00 96.69 177 PHE A C 1
ATOM 1420 O O . PHE A 1 177 ? -2.251 -16.899 -0.737 1.00 96.69 177 PHE A O 1
ATOM 1427 N N . HIS A 1 178 ? -2.616 -15.518 -2.479 1.00 96.25 178 HIS A N 1
ATOM 1428 C CA . HIS A 1 178 ? -2.695 -16.557 -3.512 1.00 96.25 178 HIS A CA 1
ATOM 1429 C C . HIS A 1 178 ? -1.353 -16.762 -4.210 1.00 96.25 178 HIS A C 1
ATOM 1431 O O . HIS A 1 178 ? -1.068 -17.865 -4.663 1.00 96.25 178 HIS A O 1
ATOM 1437 N N . ASP A 1 179 ? -0.544 -15.706 -4.295 1.00 94.75 179 ASP A N 1
ATOM 1438 C CA . ASP A 1 179 ? 0.780 -15.717 -4.915 1.00 94.75 179 ASP A CA 1
ATOM 1439 C C . ASP A 1 179 ? 1.682 -14.636 -4.289 1.00 94.75 179 ASP A C 1
ATOM 1441 O O . ASP A 1 179 ? 1.219 -13.766 -3.539 1.00 94.75 179 ASP A O 1
ATOM 1445 N N . PHE A 1 180 ? 2.973 -14.679 -4.609 1.00 91.62 180 PHE A N 1
ATOM 1446 C CA . PHE A 1 180 ? 3.933 -13.653 -4.232 1.00 91.62 180 PHE A CA 1
ATOM 1447 C C . PHE A 1 180 ? 3.686 -12.346 -4.984 1.00 91.62 180 PHE A C 1
ATOM 1449 O O . PHE A 1 180 ? 3.353 -12.312 -6.169 1.00 91.62 180 PHE A O 1
ATOM 1456 N N . ALA A 1 181 ? 3.927 -11.248 -4.277 1.00 91.88 181 ALA A N 1
ATOM 1457 C CA . ALA A 1 181 ? 3.928 -9.909 -4.832 1.00 91.88 181 ALA A CA 1
ATOM 1458 C C . ALA A 1 181 ? 5.360 -9.455 -5.083 1.00 91.88 181 ALA A C 1
ATOM 1460 O O . ALA A 1 181 ? 6.202 -9.567 -4.201 1.00 91.88 181 ALA A O 1
ATOM 1461 N N . PHE A 1 182 ? 5.640 -8.876 -6.241 1.00 92.25 182 PHE A N 1
ATOM 1462 C CA . PHE A 1 182 ? 6.991 -8.434 -6.602 1.00 92.25 182 PHE A CA 1
ATOM 1463 C C . PHE A 1 182 ? 7.092 -6.901 -6.660 1.00 92.25 182 PHE A C 1
ATOM 1465 O O . PHE A 1 182 ? 6.062 -6.235 -6.797 1.00 92.25 182 PHE A O 1
ATOM 1472 N N . PRO A 1 183 ? 8.293 -6.297 -6.577 1.00 90.31 183 PRO A N 1
ATOM 1473 C CA . PRO A 1 183 ? 8.467 -4.849 -6.407 1.00 90.31 183 PRO A CA 1
ATOM 1474 C C . PRO A 1 183 ? 8.275 -4.019 -7.687 1.00 90.31 183 PRO A C 1
ATOM 1476 O O . PRO A 1 183 ? 9.091 -3.174 -8.050 1.00 90.31 183 PRO A O 1
ATOM 1479 N N . PHE A 1 184 ? 7.146 -4.214 -8.364 1.00 88.44 184 PHE A N 1
ATOM 1480 C CA . PHE A 1 184 ? 6.685 -3.381 -9.470 1.00 88.44 184 PHE A CA 1
ATOM 1481 C C . PHE A 1 184 ? 5.213 -2.988 -9.291 1.00 88.44 184 PHE A C 1
ATOM 1483 O O . PHE A 1 184 ? 4.622 -3.190 -8.232 1.00 88.44 184 PHE A O 1
ATOM 1490 N N . CYS A 1 185 ? 4.634 -2.350 -10.309 1.00 86.81 185 CYS A N 1
ATOM 1491 C CA . CYS A 1 185 ? 3.273 -1.814 -10.283 1.00 86.81 185 CYS A CA 1
ATOM 1492 C C . CYS A 1 185 ? 2.245 -2.835 -9.752 1.00 86.81 185 CYS A C 1
ATOM 1494 O O . CYS A 1 185 ? 2.050 -3.895 -10.348 1.00 86.81 185 CYS A O 1
ATOM 1496 N N . ILE A 1 186 ? 1.590 -2.480 -8.642 1.00 93.19 186 ILE A N 1
ATOM 1497 C CA . ILE A 1 186 ? 0.476 -3.211 -8.027 1.00 93.19 186 ILE A CA 1
ATOM 1498 C C . ILE A 1 186 ? -0.746 -2.308 -8.117 1.00 93.19 186 ILE A C 1
ATOM 1500 O O . ILE A 1 186 ? -0.776 -1.235 -7.510 1.00 93.19 186 ILE A O 1
ATOM 1504 N N . ASN A 1 187 ? -1.737 -2.748 -8.882 1.00 94.06 187 ASN A N 1
ATOM 1505 C CA . ASN A 1 187 ? -3.029 -2.082 -8.954 1.00 94.06 187 ASN A CA 1
ATOM 1506 C C . ASN A 1 187 ? -3.923 -2.602 -7.836 1.00 94.06 187 ASN A C 1
ATOM 1508 O O . ASN A 1 187 ? -3.800 -3.753 -7.416 1.00 94.06 187 ASN A O 1
ATOM 1512 N N . ILE A 1 188 ? -4.824 -1.748 -7.374 1.00 97.06 188 ILE A N 1
ATOM 1513 C CA . ILE A 1 188 ? -5.747 -2.071 -6.300 1.00 97.06 188 ILE A CA 1
ATOM 1514 C C . ILE A 1 188 ? -7.155 -1.721 -6.757 1.00 97.06 188 ILE A C 1
ATOM 1516 O O . ILE A 1 188 ? -7.434 -0.550 -7.020 1.00 97.06 188 ILE A O 1
ATOM 1520 N N . ASP A 1 189 ? -8.033 -2.714 -6.812 1.00 98.00 189 ASP A N 1
ATOM 1521 C CA . ASP A 1 189 ? -9.464 -2.503 -7.018 1.00 98.00 189 ASP A CA 1
ATOM 1522 C C . ASP A 1 189 ? -10.179 -2.588 -5.662 1.00 98.00 189 ASP A C 1
ATOM 1524 O O . ASP A 1 189 ? -9.928 -3.487 -4.859 1.00 98.00 189 ASP A O 1
ATOM 1528 N N . ILE A 1 190 ? -11.028 -1.600 -5.368 1.00 98.62 190 ILE A N 1
ATOM 1529 C CA . ILE A 1 190 ? -11.681 -1.436 -4.065 1.00 98.62 190 ILE A CA 1
ATOM 1530 C C . ILE A 1 190 ? -13.194 -1.403 -4.235 1.00 98.62 190 ILE A C 1
ATOM 1532 O O . ILE A 1 190 ? -13.720 -0.699 -5.100 1.00 98.62 190 ILE A O 1
ATOM 1536 N N . SER A 1 191 ? -13.896 -2.094 -3.341 1.00 98.44 191 SER A N 1
ATOM 1537 C CA . SER A 1 191 ? -15.337 -1.955 -3.140 1.00 98.44 191 SER A CA 1
ATOM 1538 C C . SER A 1 191 ? -15.658 -1.652 -1.680 1.00 98.44 191 SER A C 1
ATOM 1540 O O . SER A 1 191 ? -15.024 -2.195 -0.773 1.00 98.44 191 SER A O 1
ATOM 1542 N N . ILE A 1 192 ? -16.637 -0.779 -1.458 1.00 97.81 192 ILE A N 1
ATOM 1543 C CA . ILE A 1 192 ? -17.150 -0.445 -0.131 1.00 97.81 192 ILE A CA 1
ATOM 1544 C C . ILE A 1 192 ? -18.674 -0.419 -0.151 1.00 97.81 192 ILE A C 1
ATOM 1546 O O . ILE A 1 192 ? -19.277 0.164 -1.051 1.00 97.81 192 ILE A O 1
ATOM 1550 N N . ASP A 1 193 ? -19.279 -0.994 0.884 1.00 96.12 193 ASP A N 1
ATOM 1551 C CA . ASP A 1 193 ? -20.726 -1.010 1.077 1.00 96.12 193 ASP A CA 1
ATOM 1552 C C . ASP A 1 193 ? -21.085 -0.735 2.541 1.00 96.12 193 ASP A C 1
ATOM 1554 O O . ASP A 1 193 ? -20.329 -1.062 3.460 1.00 96.12 193 ASP A O 1
ATOM 1558 N N . ARG A 1 194 ? -22.274 -0.174 2.780 1.00 94.31 194 ARG A N 1
ATOM 1559 C CA . ARG A 1 194 ? -22.845 -0.055 4.131 1.00 94.31 194 ARG A CA 1
ATOM 1560 C C . ARG A 1 194 ? -23.463 -1.381 4.566 1.00 94.31 194 ARG A C 1
ATOM 1562 O O . ARG A 1 194 ? -24.270 -1.959 3.844 1.00 94.31 194 ARG A O 1
ATOM 1569 N N . VAL A 1 195 ? -23.145 -1.820 5.780 1.00 89.44 195 VAL A N 1
ATOM 1570 C CA . VAL A 1 195 ? -23.712 -3.030 6.396 1.00 89.44 195 VAL A CA 1
ATOM 1571 C C . VAL A 1 195 ? -24.807 -2.617 7.384 1.00 89.44 195 VAL A C 1
ATOM 1573 O O . VAL A 1 195 ? -24.538 -2.480 8.572 1.00 89.44 195 VAL A O 1
ATOM 1576 N N . GLU A 1 196 ? -26.019 -2.368 6.868 1.00 76.12 196 GLU A N 1
ATOM 1577 C CA . GLU A 1 196 ? -27.237 -1.957 7.606 1.00 76.12 196 GLU A CA 1
ATOM 1578 C C . GLU A 1 196 ? -27.015 -0.907 8.734 1.00 76.12 196 GLU A C 1
ATOM 1580 O O . GLU A 1 196 ? -26.065 -0.124 8.681 1.00 76.12 196 GLU A O 1
ATOM 1585 N N . LYS A 1 197 ? -27.958 -0.745 9.683 1.00 63.81 197 LYS A N 1
ATOM 1586 C CA . LYS A 1 197 ? -27.930 0.319 10.714 1.00 63.81 197 LYS A CA 1
ATOM 1587 C C . LYS A 1 197 ? -26.592 0.302 11.484 1.00 63.81 197 LYS A C 1
ATOM 1589 O O . LYS A 1 197 ? -26.110 -0.761 11.849 1.00 63.81 197 LYS A O 1
ATOM 1594 N N . ASP A 1 198 ? -26.046 1.494 11.761 1.00 66.38 198 ASP A N 1
ATOM 1595 C CA . ASP A 1 198 ? -24.864 1.776 12.612 1.00 66.38 198 ASP A CA 1
ATOM 1596 C C . ASP A 1 198 ? -23.494 1.990 11.944 1.00 66.38 198 ASP A C 1
ATOM 1598 O O . ASP A 1 198 ? -22.508 1.416 12.399 1.00 66.38 198 ASP A O 1
ATOM 1602 N N . ASN A 1 199 ? -23.375 2.889 10.952 1.00 82.12 199 ASN A N 1
ATOM 1603 C CA . ASN A 1 199 ? -22.071 3.379 10.442 1.00 82.12 199 ASN A CA 1
ATOM 1604 C C . ASN A 1 199 ? -21.022 2.261 10.227 1.00 82.12 199 ASN A C 1
ATOM 1606 O O . ASN A 1 199 ? -19.827 2.478 10.441 1.00 82.12 199 ASN A O 1
ATOM 1610 N N . ASN A 1 200 ? -21.493 1.067 9.858 1.00 92.50 200 ASN A N 1
ATOM 1611 C CA . ASN A 1 200 ? -20.693 -0.114 9.591 1.00 92.50 200 ASN A CA 1
ATOM 1612 C C . ASN A 1 200 ? -20.474 -0.194 8.092 1.00 92.50 200 ASN A C 1
ATOM 1614 O O . ASN A 1 200 ? -21.419 -0.065 7.310 1.00 92.50 200 ASN A O 1
ATOM 1618 N N . TYR A 1 201 ? -19.235 -0.451 7.712 1.00 96.06 201 TYR A N 1
ATOM 1619 C CA . TYR A 1 201 ? -18.825 -0.555 6.327 1.00 96.06 201 TYR A CA 1
ATOM 1620 C C . TYR A 1 201 ? -18.128 -1.887 6.121 1.00 96.06 201 TYR A C 1
ATOM 1622 O O . TYR A 1 201 ? -17.359 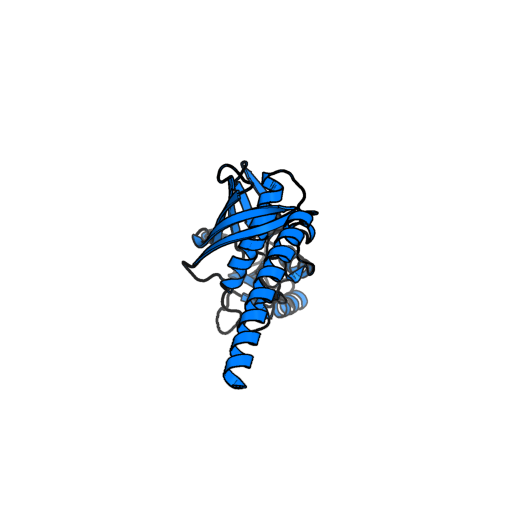-2.334 6.974 1.00 96.06 201 TYR A O 1
ATOM 1630 N N . ARG A 1 202 ? -18.412 -2.514 4.985 1.00 97.31 202 ARG A N 1
ATOM 1631 C CA . ARG A 1 202 ? -17.669 -3.657 4.472 1.00 97.31 202 ARG A CA 1
ATOM 1632 C C . ARG A 1 202 ? -16.737 -3.150 3.391 1.00 97.31 202 ARG A C 1
ATOM 1634 O O . ARG A 1 202 ? -17.191 -2.449 2.492 1.00 97.31 202 ARG A O 1
ATOM 1641 N N . LEU A 1 203 ? -15.466 -3.516 3.484 1.00 98.19 203 LEU A N 1
ATOM 1642 C CA . LEU A 1 203 ? -14.465 -3.246 2.460 1.00 98.19 203 LEU A CA 1
ATOM 1643 C C . LEU A 1 203 ? -14.060 -4.564 1.808 1.00 98.19 203 LEU A C 1
ATOM 1645 O O . LEU A 1 203 ? -13.805 -5.532 2.522 1.00 98.19 203 LEU A O 1
ATOM 1649 N N . ASN A 1 204 ? -13.938 -4.577 0.483 1.00 98.50 204 ASN A N 1
ATOM 1650 C CA . ASN A 1 204 ? -13.163 -5.594 -0.224 1.00 98.50 204 ASN A CA 1
ATOM 1651 C C . ASN A 1 204 ? -12.106 -4.906 -1.086 1.00 98.50 204 ASN A C 1
ATOM 1653 O O . ASN A 1 204 ? -12.392 -3.904 -1.745 1.00 98.50 204 ASN A O 1
ATOM 1657 N N . VAL A 1 205 ? -10.902 -5.459 -1.072 1.00 98.69 205 VAL A N 1
ATOM 1658 C CA . VAL A 1 205 ? -9.709 -4.952 -1.743 1.00 98.69 205 VAL A CA 1
ATOM 1659 C C . VAL A 1 205 ? -9.072 -6.099 -2.512 1.00 98.69 205 VAL A C 1
ATOM 1661 O O . VAL A 1 205 ? -8.751 -7.137 -1.934 1.00 98.69 205 VAL A O 1
ATOM 1664 N N . GLU A 1 206 ? -8.863 -5.907 -3.805 1.00 98.56 206 GLU A N 1
ATOM 1665 C CA . GLU A 1 206 ? -8.172 -6.853 -4.677 1.00 98.56 206 GLU A CA 1
ATOM 1666 C C . GLU A 1 206 ? -6.831 -6.255 -5.094 1.00 98.56 206 GLU A C 1
ATOM 1668 O O . GLU A 1 206 ? -6.780 -5.186 -5.705 1.00 98.56 206 GLU A O 1
ATOM 1673 N N . PHE A 1 207 ? -5.739 -6.945 -4.767 1.00 98.00 207 PHE A N 1
ATOM 1674 C CA . PHE A 1 207 ? -4.395 -6.571 -5.185 1.00 98.00 207 PHE A CA 1
ATOM 1675 C C . PHE A 1 207 ? -4.016 -7.338 -6.450 1.00 98.00 207 PHE A C 1
ATOM 1677 O O . PHE A 1 207 ? -4.019 -8.573 -6.485 1.00 98.00 207 PHE A O 1
ATOM 1684 N N . ILE A 1 208 ? -3.686 -6.590 -7.500 1.00 96.81 208 ILE A N 1
ATOM 1685 C CA . ILE A 1 208 ? -3.554 -7.103 -8.861 1.00 96.81 208 ILE A CA 1
ATOM 1686 C C . ILE A 1 208 ? -2.157 -6.786 -9.403 1.00 96.81 208 ILE A C 1
ATOM 1688 O O . ILE A 1 208 ? -1.749 -5.623 -9.470 1.00 96.81 208 ILE A O 1
ATOM 1692 N N . GLN A 1 209 ? -1.450 -7.814 -9.878 1.00 91.81 209 GLN A N 1
ATOM 1693 C CA . GLN A 1 209 ? -0.205 -7.692 -10.643 1.00 91.81 209 GLN A CA 1
ATOM 1694 C C . GLN A 1 209 ? -0.320 -8.444 -11.961 1.00 91.81 209 GLN A C 1
ATOM 1696 O O . GLN A 1 209 ? -0.821 -9.561 -12.023 1.00 91.81 209 GLN A O 1
ATOM 1701 N N . ASN A 1 210 ? 0.132 -7.819 -13.051 1.00 87.56 210 ASN A N 1
ATOM 1702 C CA . ASN A 1 210 ? 0.072 -8.394 -14.401 1.00 87.56 210 ASN A CA 1
ATOM 1703 C C . ASN A 1 210 ? -1.329 -8.860 -14.852 1.00 87.56 210 ASN A C 1
ATOM 1705 O O . ASN A 1 210 ? -1.445 -9.676 -15.762 1.00 87.56 210 ASN A O 1
ATOM 1709 N N . GLY A 1 211 ? -2.389 -8.292 -14.270 1.00 89.00 211 GLY A N 1
ATOM 1710 C CA . GLY A 1 211 ? -3.777 -8.669 -14.550 1.00 89.00 211 GLY A CA 1
ATOM 1711 C C . GLY A 1 211 ? -4.289 -9.855 -13.732 1.00 89.00 211 GLY A C 1
ATOM 1712 O O . GLY A 1 211 ? -5.450 -10.213 -13.889 1.00 89.00 211 GLY A O 1
ATOM 1713 N N . ASN A 1 212 ? -3.465 -10.423 -12.849 1.00 93.31 212 ASN A N 1
ATOM 1714 C CA . ASN A 1 212 ? -3.849 -11.491 -11.936 1.00 93.31 212 ASN A CA 1
ATOM 1715 C C . ASN A 1 212 ? -3.996 -10.935 -10.519 1.00 93.31 212 ASN A C 1
ATOM 1717 O O . ASN A 1 212 ? -3.137 -10.187 -10.045 1.00 93.31 212 ASN A O 1
ATOM 1721 N N . MET A 1 213 ? -5.075 -11.315 -9.839 1.00 97.00 213 MET A N 1
ATOM 1722 C CA . MET A 1 213 ? -5.232 -11.059 -8.412 1.00 97.00 213 MET A CA 1
ATOM 1723 C C . MET A 1 213 ? -4.312 -12.011 -7.645 1.00 97.00 213 MET A C 1
ATOM 1725 O O . MET A 1 213 ? -4.533 -13.219 -7.656 1.00 97.00 213 MET A O 1
ATOM 1729 N N . PHE A 1 214 ? -3.285 -11.473 -6.993 1.00 97.12 214 PHE A N 1
ATOM 1730 C CA . PHE A 1 214 ? -2.354 -12.272 -6.186 1.00 97.12 214 PHE A CA 1
ATOM 1731 C C . PHE A 1 214 ? -2.741 -12.269 -4.703 1.00 97.12 214 PHE A C 1
ATOM 1733 O O . PHE A 1 214 ? -2.327 -13.139 -3.943 1.00 97.12 214 PHE A O 1
ATOM 1740 N N . SER A 1 215 ? -3.548 -11.298 -4.273 1.00 98.19 215 SER A N 1
ATOM 1741 C CA . SER A 1 215 ? -4.066 -11.225 -2.913 1.00 98.19 215 SER A CA 1
ATOM 1742 C C . SER A 1 215 ? -5.401 -10.495 -2.893 1.00 98.19 215 SER A C 1
ATOM 1744 O O . SER A 1 215 ? -5.628 -9.569 -3.674 1.00 98.19 215 SER A O 1
ATOM 1746 N N . ASN A 1 216 ? -6.278 -10.897 -1.982 1.00 98.19 216 ASN A N 1
ATOM 1747 C CA . ASN A 1 216 ? -7.475 -10.141 -1.659 1.00 98.19 216 ASN A CA 1
ATOM 1748 C C . ASN A 1 216 ? -7.608 -9.977 -0.151 1.00 98.19 216 ASN A C 1
ATOM 1750 O O . ASN A 1 216 ? -7.330 -10.891 0.624 1.00 98.19 216 ASN A O 1
ATOM 1754 N N . SER A 1 217 ? -8.076 -8.805 0.243 1.00 98.19 217 SER A N 1
ATOM 1755 C CA . SER A 1 217 ? -8.268 -8.420 1.628 1.00 98.19 217 SER A CA 1
ATOM 1756 C C . SER A 1 217 ? -9.677 -7.885 1.815 1.00 98.19 217 SER A C 1
ATOM 1758 O O . SER A 1 217 ? -10.210 -7.191 0.950 1.00 98.19 217 SER A O 1
ATOM 1760 N N . TYR A 1 218 ? -10.320 -8.239 2.915 1.00 97.88 218 TYR A N 1
ATOM 1761 C CA . TYR A 1 218 ? -11.683 -7.814 3.203 1.00 97.88 218 TYR A CA 1
ATOM 1762 C C . TYR A 1 218 ? -11.919 -7.733 4.699 1.00 97.88 218 TYR A C 1
ATOM 1764 O O . TYR A 1 218 ? -11.229 -8.366 5.494 1.00 97.88 218 TYR A O 1
ATOM 1772 N N . GLY A 1 219 ? -12.929 -6.970 5.086 1.00 96.44 219 GLY A N 1
ATOM 1773 C CA . GLY A 1 219 ? -13.371 -6.950 6.468 1.00 96.44 219 GLY A CA 1
ATOM 1774 C C . GLY A 1 219 ? -14.410 -5.885 6.735 1.00 96.44 219 GLY A C 1
ATOM 1775 O O . GLY A 1 219 ? -14.937 -5.257 5.806 1.00 96.44 219 GLY A O 1
ATOM 1776 N N . THR A 1 220 ? -14.710 -5.681 8.013 1.00 96.62 220 THR A N 1
ATOM 1777 C CA . THR A 1 220 ? -15.654 -4.652 8.441 1.00 96.62 220 THR A CA 1
ATOM 1778 C C . THR A 1 220 ? -15.044 -3.649 9.404 1.00 96.62 220 THR A C 1
ATOM 1780 O O . THR A 1 220 ? -14.214 -3.959 10.262 1.00 96.62 220 THR A O 1
ATOM 1783 N N . PHE A 1 221 ? -15.492 -2.405 9.275 1.00 95.69 221 PHE A N 1
ATOM 1784 C CA . PHE A 1 221 ? -15.065 -1.317 10.139 1.00 95.69 221 PHE A CA 1
ATOM 1785 C C . PHE A 1 221 ? -16.205 -0.343 10.419 1.00 95.69 221 PHE A C 1
ATOM 1787 O O . PHE A 1 221 ? -17.222 -0.299 9.723 1.00 95.69 221 PHE A O 1
ATOM 1794 N N . ARG A 1 222 ? -16.016 0.459 11.463 1.00 94.00 222 ARG A N 1
ATOM 1795 C CA . ARG A 1 222 ? -16.892 1.561 11.855 1.00 94.00 222 ARG A CA 1
ATOM 1796 C C . ARG A 1 222 ? -16.136 2.864 11.785 1.00 94.00 222 ARG A C 1
ATOM 1798 O O . ARG A 1 222 ? -14.957 2.914 12.126 1.00 94.00 222 ARG A O 1
ATOM 1805 N N . VAL A 1 223 ? -16.849 3.930 11.445 1.00 92.25 223 VAL A N 1
ATOM 1806 C CA . VAL A 1 223 ? -16.328 5.289 11.598 1.00 92.25 223 VAL A CA 1
ATOM 1807 C C . VAL A 1 223 ? -17.125 6.021 12.664 1.00 92.25 223 VAL A C 1
ATOM 1809 O O . VAL A 1 223 ? -18.357 6.097 12.615 1.00 92.25 223 VAL A O 1
ATOM 1812 N N . ILE A 1 224 ? -16.408 6.516 13.670 1.00 92.31 224 ILE A N 1
ATOM 1813 C CA . ILE A 1 224 ? -16.968 7.219 14.822 1.00 92.31 224 ILE A CA 1
ATOM 1814 C C . ILE A 1 224 ? -16.176 8.494 15.094 1.00 92.31 224 ILE A C 1
ATOM 1816 O O . ILE A 1 224 ? -14.998 8.593 14.774 1.00 92.31 224 ILE A O 1
ATOM 1820 N N . GLU A 1 225 ? -16.808 9.473 15.732 1.00 92.56 225 GLU A N 1
ATOM 1821 C CA . GLU A 1 225 ? -16.118 10.696 16.142 1.00 92.56 225 GLU A CA 1
ATOM 1822 C C . GLU A 1 225 ? -15.027 10.402 17.181 1.00 92.56 225 GLU A C 1
ATOM 1824 O O . GLU A 1 225 ? -15.256 9.679 18.160 1.00 92.56 225 GLU A O 1
ATOM 1829 N N . ASN A 1 226 ? -13.876 11.063 17.046 1.00 91.69 226 ASN A N 1
ATOM 1830 C CA . ASN A 1 226 ? -12.743 10.950 17.970 1.00 91.69 226 ASN A CA 1
ATOM 1831 C C . ASN A 1 226 ? -13.142 11.200 19.432 1.00 91.69 226 ASN A C 1
ATOM 1833 O O . ASN A 1 226 ? -12.675 10.520 20.346 1.00 91.69 226 ASN A O 1
ATOM 1837 N N . LYS A 1 227 ? -14.046 12.156 19.677 1.00 92.81 227 LYS A N 1
ATOM 1838 C CA . LYS A 1 227 ? -14.553 12.455 21.025 1.00 92.81 227 LYS A CA 1
ATOM 1839 C C . LYS A 1 227 ? -15.305 11.265 21.630 1.00 92.81 227 LYS A C 1
ATOM 1841 O O . LYS A 1 227 ? -15.175 10.995 22.826 1.00 92.81 227 LYS A O 1
ATOM 1846 N N . LYS A 1 228 ? -16.079 10.546 20.811 1.00 92.12 228 LYS A N 1
ATOM 1847 C CA . LYS A 1 228 ? -16.815 9.348 21.228 1.00 92.12 228 LYS A CA 1
ATOM 1848 C C . LYS A 1 228 ? -15.859 8.181 21.470 1.00 92.12 228 LYS A C 1
ATOM 1850 O O . LYS A 1 228 ? -15.996 7.528 22.504 1.00 92.12 228 LYS A O 1
ATOM 1855 N N . LEU A 1 229 ? -14.872 7.977 20.591 1.00 92.12 229 LEU A N 1
ATOM 1856 C CA . LEU A 1 229 ? -13.843 6.945 20.761 1.00 92.12 229 LEU A CA 1
ATOM 1857 C C . LEU A 1 229 ? -13.083 7.123 22.082 1.00 92.12 229 LEU A C 1
ATOM 1859 O O . LEU A 1 229 ? -13.113 6.229 22.923 1.00 92.12 229 LEU A O 1
ATOM 1863 N N . ARG A 1 230 ? -12.531 8.316 22.338 1.00 92.62 230 ARG A N 1
ATOM 1864 C CA . ARG A 1 230 ? -11.780 8.606 23.576 1.00 92.62 230 ARG A CA 1
ATOM 1865 C C . ARG A 1 230 ? -12.604 8.369 24.843 1.00 92.62 230 ARG A C 1
ATOM 1867 O O . ARG A 1 230 ? -12.080 7.934 25.870 1.00 92.62 230 ARG A O 1
ATOM 1874 N N . LYS A 1 231 ? -13.912 8.655 24.800 1.00 93.75 231 LYS A N 1
ATOM 1875 C CA . LYS A 1 231 ? -14.818 8.372 25.923 1.00 93.75 231 LYS A CA 1
ATOM 1876 C C . LYS A 1 231 ? -14.948 6.865 26.162 1.00 93.75 231 LYS A C 1
ATOM 1878 O O . LYS A 1 231 ? -14.893 6.445 27.316 1.00 93.75 231 LYS A O 1
ATOM 1883 N N . LEU A 1 232 ? -15.113 6.075 25.100 1.00 91.00 232 LEU A N 1
ATOM 1884 C CA . LEU A 1 232 ? -15.197 4.614 25.183 1.00 91.00 232 LEU A CA 1
ATOM 1885 C C . LEU A 1 232 ? -13.884 4.011 25.691 1.00 91.00 232 LEU A C 1
ATOM 1887 O O . LEU A 1 232 ? -13.915 3.248 26.654 1.00 91.00 232 LEU A O 1
ATOM 1891 N N . GLU A 1 233 ? -12.743 4.414 25.131 1.00 92.38 233 GLU A N 1
ATOM 1892 C CA . GLU A 1 233 ? -11.413 3.957 25.561 1.00 92.38 233 GLU A CA 1
ATOM 1893 C C . GLU A 1 233 ? -11.181 4.218 27.048 1.00 92.38 233 GLU A C 1
ATOM 1895 O O . GLU A 1 233 ? -10.771 3.320 27.780 1.00 92.38 233 GLU A O 1
ATOM 1900 N N . ARG A 1 234 ? -11.532 5.413 27.542 1.00 94.12 234 ARG A N 1
ATOM 1901 C CA . ARG A 1 234 ? -11.401 5.745 28.966 1.00 94.12 234 ARG A CA 1
ATOM 1902 C C . ARG A 1 234 ? -12.263 4.854 29.862 1.00 94.12 234 ARG A C 1
ATOM 1904 O O . ARG A 1 234 ? -11.838 4.509 30.964 1.00 94.12 234 ARG A O 1
ATOM 1911 N N . ILE A 1 235 ? -13.477 4.516 29.426 1.00 93.62 235 ILE A N 1
ATOM 1912 C CA . ILE A 1 235 ? -14.387 3.641 30.179 1.00 93.62 235 ILE A CA 1
ATOM 1913 C C . ILE A 1 235 ? -13.830 2.214 30.217 1.00 93.62 235 ILE A C 1
ATOM 1915 O O . ILE A 1 235 ? -13.715 1.638 31.301 1.00 93.62 235 ILE A O 1
ATOM 1919 N N . TYR A 1 236 ? -13.444 1.663 29.064 1.00 92.31 236 TYR A N 1
ATOM 1920 C CA . TYR A 1 236 ? -12.910 0.303 28.975 1.00 92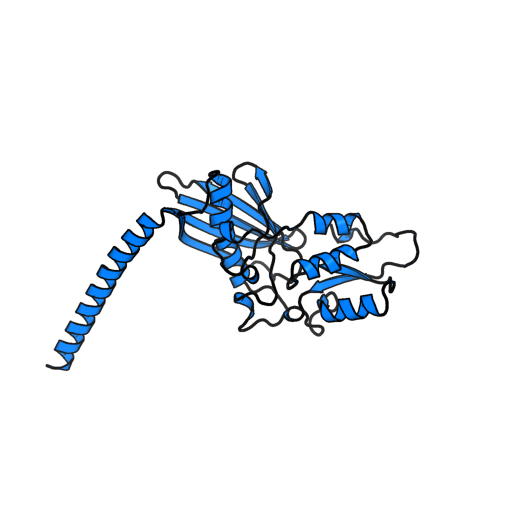.31 236 TYR A CA 1
ATOM 1921 C C . TYR A 1 236 ? -11.567 0.159 29.688 1.00 92.31 236 TYR A C 1
ATOM 1923 O O . TYR A 1 236 ? -11.395 -0.785 30.455 1.00 92.31 236 TYR A O 1
ATOM 1931 N N . SER A 1 237 ? -10.665 1.127 29.525 1.00 94.56 237 SER A N 1
ATOM 1932 C CA . SER A 1 237 ? -9.372 1.160 30.211 1.00 94.56 237 SER A CA 1
ATOM 1933 C C . SER A 1 237 ? -9.548 1.115 31.729 1.00 94.56 237 SER A C 1
ATOM 1935 O O . SER A 1 237 ? -8.994 0.234 32.379 1.00 94.56 237 SER A O 1
ATOM 1937 N N . LYS A 1 238 ? -10.402 1.975 32.307 1.00 95.12 238 LYS A N 1
ATOM 1938 C CA . LYS A 1 238 ? -10.687 1.948 33.753 1.00 95.12 238 LYS A CA 1
ATOM 1939 C C . LYS A 1 238 ? -11.230 0.600 34.216 1.00 95.12 238 LYS A C 1
ATOM 1941 O O . LYS A 1 238 ? -10.838 0.120 35.273 1.00 95.12 238 LYS A O 1
ATOM 1946 N N . LYS A 1 239 ? -12.142 0.001 33.445 1.00 94.88 239 LYS A N 1
ATOM 1947 C CA . LYS A 1 239 ? -12.727 -1.302 33.778 1.00 94.88 239 LYS A CA 1
ATOM 1948 C C . LYS A 1 239 ? -11.658 -2.398 33.797 1.00 94.88 239 LYS A C 1
ATOM 1950 O O . LYS A 1 239 ? -11.579 -3.135 34.772 1.00 94.88 239 LYS A O 1
ATOM 1955 N N . ILE A 1 240 ? -10.836 -2.479 32.750 1.00 95.25 240 ILE A N 1
ATOM 1956 C CA . ILE A 1 240 ? -9.778 -3.491 32.623 1.00 95.25 240 ILE A CA 1
ATOM 1957 C C . ILE A 1 240 ? -8.722 -3.303 33.715 1.00 95.25 240 ILE A C 1
ATOM 1959 O O . ILE A 1 240 ? -8.396 -4.261 34.408 1.00 95.25 240 ILE A O 1
ATOM 1963 N N . LEU A 1 241 ? -8.250 -2.072 33.930 1.00 95.44 241 LEU A N 1
ATOM 1964 C CA . LEU A 1 241 ? -7.234 -1.775 34.941 1.00 95.44 241 LEU A CA 1
ATOM 1965 C C . LEU A 1 241 ? -7.727 -2.065 36.360 1.00 95.44 241 LEU A C 1
ATOM 1967 O O . LEU A 1 241 ? -6.993 -2.653 37.143 1.00 95.44 241 LEU A O 1
ATOM 1971 N N . ASN A 1 242 ? -8.973 -1.714 36.693 1.00 95.44 242 ASN A N 1
ATOM 1972 C CA . ASN A 1 242 ? -9.531 -2.023 38.010 1.00 95.44 242 ASN A CA 1
ATOM 1973 C C . ASN A 1 242 ? -9.702 -3.531 38.224 1.00 95.44 242 ASN A C 1
ATOM 1975 O O . ASN A 1 242 ? -9.475 -4.014 39.329 1.00 95.44 242 ASN A O 1
ATOM 1979 N N . ASN A 1 243 ? -10.096 -4.273 37.187 1.00 93.81 243 ASN A N 1
ATOM 1980 C CA . ASN A 1 243 ? -10.190 -5.728 37.271 1.00 93.81 243 ASN A CA 1
ATOM 1981 C C . ASN A 1 243 ? -8.809 -6.363 37.466 1.00 93.81 243 ASN A C 1
ATOM 1983 O O . ASN A 1 243 ? -8.660 -7.219 38.328 1.00 93.81 243 ASN A O 1
ATOM 1987 N N . HIS A 1 244 ? -7.803 -5.913 36.713 1.00 93.69 244 HIS A N 1
ATOM 1988 C CA . HIS A 1 244 ? -6.439 -6.415 36.856 1.00 93.69 244 HIS A CA 1
ATOM 1989 C C . HIS A 1 244 ? -5.834 -6.049 38.216 1.00 93.69 244 HIS A C 1
ATOM 1991 O O . HIS A 1 244 ? -5.215 -6.889 38.853 1.00 93.69 244 HIS A O 1
ATOM 1997 N N . LYS A 1 245 ? -6.089 -4.831 38.708 1.00 95.50 245 LYS A N 1
ATOM 1998 C CA . LYS A 1 245 ? -5.691 -4.416 40.054 1.00 95.50 245 LYS A CA 1
ATOM 1999 C C . LYS A 1 245 ? -6.272 -5.347 41.123 1.00 95.50 245 LYS A C 1
ATOM 2001 O O . LYS A 1 245 ? -5.520 -5.816 41.961 1.00 95.50 245 LYS A O 1
ATOM 2006 N N . ARG A 1 246 ? -7.576 -5.646 41.064 1.00 94.00 246 ARG A N 1
ATOM 2007 C CA . ARG A 1 246 ? -8.222 -6.571 42.013 1.00 94.00 246 ARG A CA 1
ATOM 2008 C C . ARG A 1 246 ? -7.627 -7.974 41.954 1.00 94.00 246 ARG A C 1
ATOM 2010 O O . ARG A 1 246 ? -7.424 -8.569 42.997 1.00 94.00 246 ARG A O 1
ATOM 2017 N N . TYR A 1 247 ? -7.350 -8.471 40.749 1.00 92.06 247 TYR A N 1
ATOM 2018 C CA . TYR A 1 247 ? -6.680 -9.757 40.558 1.00 92.06 247 TYR A CA 1
ATOM 2019 C C . TYR A 1 247 ? -5.306 -9.774 41.253 1.00 92.06 247 TYR A C 1
ATOM 2021 O O . TYR A 1 247 ? -5.022 -10.678 42.025 1.00 92.06 247 TYR A O 1
ATOM 2029 N N . LEU A 1 248 ? -4.491 -8.729 41.064 1.00 93.50 248 LEU A N 1
ATOM 2030 C CA . LEU A 1 248 ? -3.184 -8.622 41.722 1.00 93.50 248 LEU A CA 1
ATOM 2031 C C . LEU A 1 248 ? -3.291 -8.481 43.248 1.00 93.50 248 LEU A C 1
ATOM 2033 O O . LEU A 1 248 ? -2.461 -9.029 43.964 1.00 93.50 248 LEU A O 1
ATOM 2037 N N . GLU A 1 249 ? -4.282 -7.737 43.750 1.00 93.62 249 GLU A N 1
ATOM 2038 C CA . GLU A 1 249 ? -4.532 -7.592 45.193 1.00 93.62 249 GLU A CA 1
ATOM 2039 C C . GLU A 1 249 ? -4.914 -8.936 45.835 1.00 93.62 249 GLU A C 1
ATOM 2041 O O . GLU A 1 249 ? -4.423 -9.241 46.917 1.00 93.62 249 GLU A O 1
ATOM 2046 N N . GLN A 1 250 ? -5.706 -9.765 45.146 1.00 89.00 250 GLN A N 1
ATOM 2047 C CA . GLN A 1 250 ? -6.056 -11.118 45.596 1.00 89.00 250 GLN A CA 1
ATOM 2048 C C . GLN A 1 250 ? -4.836 -12.053 45.627 1.00 89.00 250 GLN A C 1
ATOM 2050 O O . GLN A 1 250 ? -4.585 -12.678 46.653 1.00 89.00 250 GLN A O 1
ATOM 2055 N N . ASP A 1 251 ? -4.031 -12.084 44.559 1.00 85.88 251 ASP A N 1
ATOM 2056 C CA . ASP A 1 251 ? -2.798 -12.892 44.506 1.00 85.88 251 ASP A CA 1
ATOM 2057 C C . ASP A 1 251 ? -1.798 -12.488 45.616 1.00 85.88 251 ASP A C 1
ATOM 2059 O O . ASP A 1 251 ? -1.113 -13.332 46.202 1.00 85.88 251 ASP A O 1
ATOM 2063 N N . LEU A 1 252 ? -1.711 -11.190 45.939 1.00 82.62 252 LEU A N 1
ATOM 2064 C CA . LEU A 1 252 ? -0.886 -10.673 47.039 1.00 82.62 252 LEU A CA 1
ATOM 2065 C C . LEU A 1 252 ? -1.385 -11.144 48.410 1.00 82.62 252 LEU A C 1
ATOM 2067 O O . LEU A 1 252 ? -0.570 -11.542 49.240 1.00 82.62 252 LEU A O 1
ATOM 2071 N N . GLU A 1 253 ? -2.696 -11.107 48.653 1.00 79.94 253 GLU A N 1
ATOM 2072 C CA . GLU A 1 253 ? -3.296 -11.582 49.906 1.00 79.94 253 GLU A CA 1
ATOM 2073 C C . GLU A 1 253 ? -3.068 -13.088 50.114 1.00 79.94 253 GLU A C 1
ATOM 2075 O O . GLU A 1 253 ? -2.756 -13.500 51.229 1.00 79.94 253 GLU A O 1
ATOM 2080 N N . GLU A 1 254 ? -3.130 -13.896 49.052 1.00 72.00 254 GLU A N 1
ATOM 2081 C CA . GLU A 1 254 ? -2.861 -15.343 49.108 1.00 72.00 254 GLU A CA 1
ATOM 2082 C C . GLU A 1 254 ? -1.376 -15.688 49.309 1.00 72.00 254 GLU A C 1
ATOM 2084 O O . GLU A 1 254 ? -1.061 -16.721 49.891 1.00 72.00 254 GLU A O 1
ATOM 2089 N N . THR A 1 255 ? -0.452 -14.835 48.851 1.00 68.56 255 THR A N 1
ATOM 2090 C CA . THR A 1 255 ? 1.002 -15.066 48.983 1.00 68.56 255 THR A CA 1
ATOM 2091 C C . THR A 1 255 ? 1.557 -14.607 50.340 1.00 68.56 255 THR A C 1
ATOM 2093 O O . THR A 1 255 ? 2.626 -15.050 50.760 1.00 68.56 255 THR A O 1
ATOM 2096 N N . VAL A 1 256 ? 0.867 -13.679 51.012 1.00 68.81 256 VAL A N 1
ATOM 2097 C CA . VAL A 1 256 ? 1.275 -13.104 52.310 1.00 68.81 256 VAL A CA 1
ATOM 2098 C C . VAL A 1 256 ? 0.603 -13.815 53.502 1.00 68.81 256 VAL A C 1
ATOM 2100 O O . VAL A 1 256 ? 1.034 -13.614 54.641 1.00 68.81 256 VAL A O 1
ATOM 2103 N N . ALA A 1 257 ? -0.416 -14.645 53.253 1.00 54.91 257 ALA A N 1
ATOM 2104 C CA . ALA A 1 257 ? -1.065 -15.519 54.237 1.00 54.91 257 ALA A CA 1
ATOM 2105 C C . ALA A 1 257 ? -0.297 -16.835 54.454 1.00 54.91 257 ALA A C 1
ATOM 2107 O O . ALA A 1 257 ? -0.293 -17.311 55.615 1.00 54.91 257 ALA A O 1
#

Mean predicted aligned error: 8.17 Å

Organism: NCBI:txid2042704

Radius of gyration: 23.1 Å; Cα contacts (8 Å, |Δi|>4): 430; chains: 1; bounding box: 56×32×90 Å

Secondary structure (DSSP, 8-state):
-GGG--S--SSS----EEEEEE-GGG--TTT-TTEEEHHHHHHHHHH-TT-TTEEEEE-SB--HHHHHHHHHH---HHHHHHHHHS-PBPPGGGTT-SSGGG--BBPPEEEETTEEEEEB--BTT-GGGSSS--SSS--HHHHHHHHHHHHHHHHHHHHT---TTEEEEEEEEEEEE-S---SS--EEEEEEEE-STTTEEEEEEEEEETTEEEEEEEEEEEEEEHHHHHHHHHHHHHHHHHHHHHHHHHHHHHHH-